Protein 4G2K (pdb70)

Foldseek 3Di:
DVVVVVVVVVVVVVVVVVVVVVVVVVVVVVVVVVVVLVVLVVVLVVLVVVLVVVVVVQVVVVVVLVVVQVVCVVVPGPCVVPPPCNPDHDDDCSVVSVVVSCVSVVVVVD/DVVVVVVVVVVVVVVVVVVVVVVVVVVVVVVVLVVLLVVLVVVLVVLVVVLVVVVVVQVVVVVVVVVVQVVCVVVPGDCVVPPPVSPDHDDDCSVVSVVVSVVSNVSD/DVPVVVVVVVVVVVVVVVVVVVVVVVVVVVVVVVLLVVLVVVLVVLVVVLVVVVVVQVVVVVVVVVVQVVCVVVPGDCVVPNPCNPDGDDDCSVVSVVVSVVSNDDD

InterPro domains:
  IPR002561 Filoviruses glycoprotein, extracellular domain [PF01611] (1-375)
  IPR014625 Filoviruses glycoprotein [PIRSF036874] (1-677)
  IPR018154 TLV/ENV coat polyprotein [PTHR10424] (537-677)
  IPR054584 Envelope glycoprotein GP2-like, HR1-HR2 [PF22307] (516-596)

Solvent-accessible surface area: 17575 Å² total; per-residue (Å²): 140,181,128,6,99,86,67,2,97,101,2,34,57,94,2,125,106,9,60,68,45,8,62,110,1,76,156,56,6,39,74,4,25,47,48,10,111,108,7,6,70,18,0,4,95,0,0,58,22,1,28,108,8,3,58,52,2,59,49,6,2,48,7,1,18,101,0,0,57,83,2,0,96,108,123,55,21,15,79,158,38,37,19,123,68,18,97,68,37,8,95,77,8,33,160,47,1,40,84,32,4,67,71,2,87,124,23,74,147,169,90,159,118,13,85,106,54,1,90,72,0,65,76,72,4,144,100,1,56,68,27,9,42,107,1,82,135,58,9,38,82,5,27,53,50,8,119,115,10,4,48,6,1,1,96,0,0,58,23,0,23,112,8,2,60,52,2,58,50,6,2,53,9,1,19,113,0,0,59,88,8,0,98,157,94,50,22,14,78,163,32,23,22,121,61,21,96,71,37,9,97,76,10,35,192,66,1,44,97,24,5,89,65,4,84,157,66,121,196,139,25,85,87,71,8,114,119,1,57,57,84,5,130,113,8,56,66,50,13,44,96,0,83,154,65,6,39,69,2,51,43,57,8,50,111,8,6,69,35,0,0,112,0,0,59,22,0,27,120,8,2,57,68,2,59,50,6,2,67,14,1,19,112,0,0,57,80,11,0,97,142,98,35,19,14,78,163,40,37,19,121,61,22,96,72,40,10,86,79,10,35,183,66,1,49,97,29,8,78,74,5,96,121,88,206

CATH classification: 1.10.287.210

Secondary structure (DSSP, 8-state):
-HHHHHHHHHHHHHHHHHHHHHHHHHHHHHHHHHHHHHHHHHHHHHHHHHHHHHHHHHHHHHHHHHHHHHHHGGGT-HHHHH-GGGG------HHHHHHHHHHHHHHTT-/-HHHHHHHHHHHHHHHHHHHHHHHHHHHHHHHHHHHHHHHHHHHHHHHHHHHHHHHHHHHHHHHHHHHHHHTGGGT-HHHHHGGGGG------HHHHHHHHHHHHT--/-HHHHHHHHHHHHHHHHHHHHHHHHHHHHHHHHHHHHHHHHHHHHHHHHHHHHHHHHHHHHHHHHHHHHHHGGGT-HHHHH-GGGG------HHHHHHHHHHHH---

Nearest PDB structures (foldseek):
  4g2k-assembly1_C  TM=9.950E-01  e=3.325E-14  Saccharomyces cerevisiae
  1ebo-assembly2_F  TM=7.843E-01  e=2.734E-10  Ebola virus sp.
  2ebo-assembly1_A  TM=9.404E-01  e=3.557E-07  Ebola virus - Mayinga, Zaire, 1976
  4g2k-assembly1_C  TM=1.005E+00  e=1.134E-13  Saccharomyces cerevisiae
  1ebo-assembly2_F  TM=7.910E-01  e=2.371E-10  Ebola virus sp.

Organism: Lake Victoria marburgvirus (strain Popp-67) (NCBI:txid33728)

Sequence (325 aa):
MKQIEDKIEEILSKIYHIENEIARIKKLIGNNLVSSRLRRLANQTAKSLELLLRVTTEERTFSLINRHHAIDFLLTRWGGTCKVLGPDCSIGIEDLSRNISEQIDQQIKKDEQKMKQIEDKIEEILSKIYHIENEIARIKKLIGNLVSRLRRLANNQTAKSLELLLRVTTEERTFSLINRHHAIDFLLTRWGGTCKVLGPDCSIGIEDLSRNISEQIDQIKKDEKQIEDKIEEILSKIYHIENEIARIKKLIGNNLVSRLRRLANQTAKSLELLLRVTTEERTFSLINRHHAIDFLLTRWGGTCKVLGPDCSIGIEDLSRNISEQIDQIKKDE

B-factor: mean 35.26, std 13.79, range [18.01, 121.37]

Radius of gyration: 31.55 Å; Cα contacts (8 Å, |Δi|>4): 291; chains: 3; bounding box: 30×83×91 Å

Structure (mmCIF, N/CA/C/O backbone):
data_4G2K
#
_entry.id   4G2K
#
_cell.length_a   52.574
_cell.length_b   147.529
_cell.length_c   42.198
_cell.angle_alpha   90.000
_cell.angle_beta   90.000
_cell.angle_gamma   90.000
#
_symmetry.space_group_name_H-M   'P 21 21 2'
#
loop_
_entity.id
_entity.type
_entity.pdbx_description
1 polymer 'General control protein GCN4, Envelope glycoprotein GP2 chimera'
2 non-polymer GLYCEROL
3 non-polymer 'CHLORIDE ION'
4 water 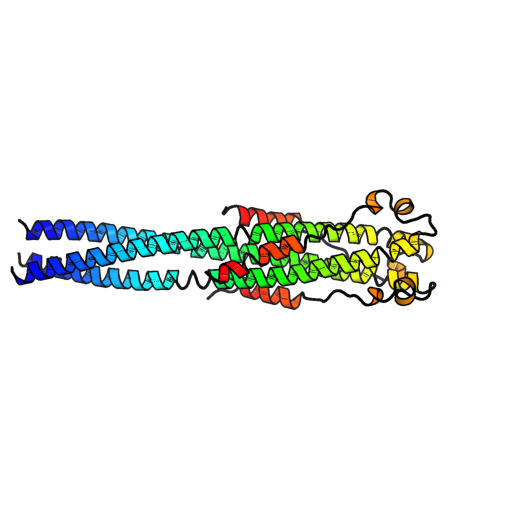water
#
loop_
_atom_site.group_PDB
_atom_site.id
_atom_site.type_symbol
_atom_site.label_atom_id
_atom_site.label_alt_id
_atom_site.label_comp_id
_atom_site.label_asym_id
_atom_site.label_entity_id
_atom_site.label_seq_id
_atom_site.pdbx_PDB_ins_code
_atom_site.Cartn_x
_atom_site.Cartn_y
_atom_site.Cartn_z
_atom_site.occupancy
_atom_site.B_iso_or_equiv
_atom_site.auth_seq_id
_atom_site.auth_comp_id
_atom_site.auth_asym_id
_atom_site.auth_atom_id
_atom_site.pdbx_PDB_model_num
ATOM 1 N N . MET A 1 16 ? 19.781 -75.672 46.758 1.00 96.79 524 MET A N 1
ATOM 2 C CA . MET A 1 16 ? 19.352 -74.278 46.424 1.00 95.82 524 MET A CA 1
ATOM 3 C C . MET A 1 16 ? 20.487 -73.251 46.564 1.00 93.83 524 MET A C 1
ATOM 4 O O . MET A 1 16 ? 20.240 -72.048 46.674 1.00 90.47 524 MET A O 1
ATOM 9 N N . LYS A 1 17 ? 21.732 -73.731 46.548 1.00 96.19 525 LYS A N 1
ATOM 10 C CA . LYS A 1 17 ? 22.912 -72.862 46.423 1.00 92.99 525 LYS A CA 1
ATOM 11 C C . LYS A 1 17 ? 22.951 -72.296 45.003 1.00 86.74 525 LYS A C 1
ATOM 12 O O . LYS A 1 17 ? 23.530 -71.234 44.756 1.00 88.40 525 LYS A O 1
ATOM 18 N N . GLN A 1 18 ? 22.317 -73.027 44.086 1.00 80.56 526 GLN A N 1
ATOM 19 C CA . GLN A 1 18 ? 22.072 -72.596 42.716 1.00 75.00 526 GLN A CA 1
ATOM 20 C C . GLN A 1 18 ? 21.249 -71.296 42.669 1.00 70.49 526 GLN A C 1
ATOM 21 O O . GLN A 1 18 ? 21.450 -70.470 41.782 1.00 63.94 526 GLN A O 1
ATOM 27 N N . ILE A 1 19 ? 20.329 -71.130 43.625 1.00 70.85 527 ILE A N 1
ATOM 28 C CA . ILE A 1 19 ? 19.482 -69.925 43.723 1.00 65.46 527 ILE A CA 1
ATOM 29 C C . ILE A 1 19 ? 20.308 -68.652 43.918 1.00 62.44 527 ILE A C 1
ATOM 30 O O . ILE A 1 19 ? 20.107 -67.673 43.198 1.00 59.57 527 ILE A O 1
ATOM 35 N N . GLU A 1 20 ? 21.227 -68.666 44.885 1.00 60.68 528 GLU A N 1
ATOM 36 C CA . GLU A 1 20 ? 22.149 -67.548 45.101 1.00 60.22 528 GLU A CA 1
ATOM 37 C C . GLU A 1 20 ? 22.780 -67.141 43.775 1.00 58.30 528 GLU A C 1
ATOM 38 O O . GLU A 1 20 ? 22.898 -65.952 43.469 1.00 54.35 528 GLU A O 1
ATOM 44 N N . ASP A 1 21 ? 23.130 -68.149 42.976 1.00 58.47 529 ASP A N 1
ATOM 45 C CA . ASP A 1 21 ? 23.810 -67.954 41.702 1.00 58.60 529 ASP A CA 1
ATOM 46 C C . ASP A 1 21 ? 22.911 -67.520 40.542 1.00 51.66 529 ASP A C 1
ATOM 47 O O . ASP A 1 21 ? 23.344 -66.727 39.716 1.00 48.30 529 ASP A O 1
ATOM 52 N N . LYS A 1 22 ? 21.677 -68.029 40.471 1.00 49.04 530 LYS A N 1
ATOM 53 C CA . LYS A 1 22 ? 20.712 -67.504 39.482 1.00 46.85 530 LYS A CA 1
ATOM 54 C C . LYS A 1 22 ? 20.513 -66.022 39.775 1.00 42.34 530 LYS A C 1
ATOM 55 O O . LYS A 1 22 ? 20.506 -65.205 38.860 1.00 39.14 530 LYS A O 1
ATOM 61 N N . ILE A 1 23 ? 20.444 -65.667 41.039 1.00 41.78 531 ILE A N 1
ATOM 62 C CA . ILE A 1 23 ? 20.310 -64.293 41.447 1.00 41.47 531 ILE A CA 1
ATOM 63 C C . ILE A 1 23 ? 21.498 -63.504 41.014 1.00 41.40 531 ILE A C 1
ATOM 64 O O . ILE A 1 23 ? 21.346 -62.429 40.525 1.00 38.49 531 ILE A O 1
ATOM 69 N N . GLU A 1 24 ? 22.685 -64.028 41.258 1.00 42.55 532 GLU A N 1
ATOM 70 C CA . GLU A 1 24 ? 23.889 -63.322 40.822 1.00 46.05 532 GLU A CA 1
ATOM 71 C C . GLU A 1 24 ? 23.868 -63.006 39.329 1.00 42.87 532 GLU A C 1
ATOM 72 O O . GLU A 1 24 ? 24.191 -61.884 38.923 1.00 41.69 532 GLU A O 1
ATOM 78 N N . GLU A 1 25 ? 23.463 -63.976 38.514 1.00 41.04 533 GLU A N 1
ATOM 79 C CA . GLU A 1 25 ? 23.377 -63.759 37.066 1.00 41.52 533 GLU A CA 1
ATOM 80 C C . GLU A 1 25 ? 22.285 -62.746 36.683 1.00 37.02 533 GLU A C 1
ATOM 81 O O . GLU A 1 25 ? 22.452 -61.937 35.759 1.00 35.18 533 GLU A O 1
ATOM 87 N N . ILE A 1 26 ? 21.150 -62.806 37.373 1.00 34.10 534 ILE A N 1
ATOM 88 C CA . ILE A 1 26 ? 20.090 -61.796 37.134 1.00 33.09 534 ILE A CA 1
ATOM 89 C C . ILE A 1 26 ? 20.616 -60.374 37.436 1.00 31.42 534 ILE A C 1
ATOM 90 O O . ILE A 1 26 ? 20.407 -59.444 36.646 1.00 30.82 534 ILE A O 1
ATOM 95 N N . LEU A 1 27 ? 21.343 -60.225 38.542 1.00 30.91 535 LEU A N 1
ATOM 96 C CA . LEU A 1 27 ? 21.889 -58.911 38.933 1.00 30.87 535 LEU A CA 1
ATOM 97 C C . LEU A 1 27 ? 22.942 -58.384 37.946 1.00 31.50 535 LEU A C 1
ATOM 98 O O . LEU A 1 27 ? 22.962 -57.182 37.598 1.00 31.16 535 LEU A O 1
ATOM 103 N N . SER A 1 28 ? 23.780 -59.283 37.457 1.00 32.44 536 SER A N 1
ATOM 104 C CA . SER A 1 28 ? 24.626 -58.945 36.325 1.00 34.07 536 SER A CA 1
ATOM 105 C C . SER A 1 28 ? 23.825 -58.478 35.101 1.00 33.68 536 SER A C 1
ATOM 106 O O . SER A 1 28 ? 24.150 -57.439 34.500 1.00 34.26 536 SER A O 1
ATOM 109 N N . LYS A 1 29 ? 22.811 -59.252 34.704 1.00 31.45 537 LYS A N 1
ATOM 110 C CA . LYS A 1 29 ? 22.065 -58.945 33.474 1.00 31.75 537 LYS A CA 1
ATOM 111 C C . LYS A 1 29 ? 21.422 -57.562 33.584 1.00 30.47 537 LYS A C 1
ATOM 112 O O . LYS A 1 29 ? 21.460 -56.768 32.644 1.00 28.72 537 LYS A O 1
ATOM 118 N N . ILE A 1 30 ? 20.840 -57.290 34.752 1.00 29.76 538 ILE A N 1
ATOM 119 C CA . ILE A 1 30 ? 20.194 -55.997 35.025 1.00 30.83 538 ILE A CA 1
ATOM 120 C C . ILE A 1 30 ? 21.175 -54.836 34.900 1.00 30.64 538 ILE A C 1
ATOM 121 O O . ILE A 1 30 ? 20.834 -53.806 34.360 1.00 30.16 538 ILE A O 1
ATOM 126 N N . TYR A 1 31 ? 22.379 -55.014 35.434 1.00 31.40 539 TYR A N 1
ATOM 127 C CA . TYR A 1 31 ? 23.428 -54.013 35.353 1.00 33.63 539 TYR A CA 1
ATOM 128 C C . TYR A 1 31 ? 23.737 -53.698 33.881 1.00 32.75 539 TYR A C 1
ATOM 129 O O . TYR A 1 31 ? 23.778 -52.523 33.468 1.00 32.09 539 TYR A O 1
ATOM 138 N N . HIS A 1 32 ? 23.860 -54.733 33.083 1.00 32.18 540 HIS A N 1
ATOM 139 C CA . HIS A 1 32 ? 24.134 -54.570 31.676 1.00 33.00 540 HIS A CA 1
ATOM 140 C C . HIS A 1 32 ? 22.965 -53.923 30.918 1.00 30.44 540 HIS A C 1
ATOM 141 O O . HIS A 1 32 ? 23.150 -53.039 30.133 1.00 31.02 540 HIS A O 1
ATOM 148 N N . ILE A 1 33 ? 21.767 -54.363 31.195 1.00 29.92 541 ILE A N 1
ATOM 149 C CA . ILE A 1 33 ? 20.559 -53.724 30.620 1.00 28.36 541 ILE A CA 1
ATOM 150 C C . ILE A 1 33 ? 20.484 -52.227 30.950 1.00 27.55 541 ILE A C 1
ATOM 151 O O . ILE A 1 33 ? 20.161 -51.421 30.087 1.00 26.42 541 ILE A O 1
ATOM 156 N N . GLU A 1 34 ? 20.756 -51.866 32.201 1.00 28.21 542 GLU A N 1
ATOM 157 C CA . GLU A 1 34 ? 20.828 -50.446 32.600 1.00 29.69 542 GLU A CA 1
ATOM 158 C C . GLU A 1 34 ? 21.838 -49.648 31.768 1.00 29.92 542 GLU A C 1
ATOM 159 O O . GLU A 1 34 ? 21.539 -48.513 31.323 1.00 29.98 542 GLU A O 1
ATOM 165 N N . ASN A 1 35 ? 23.043 -50.203 31.586 1.00 29.49 543 ASN A N 1
ATOM 166 C CA . ASN A 1 35 ? 24.040 -49.555 30.727 1.00 30.63 543 ASN A CA 1
ATOM 167 C C . ASN A 1 35 ? 23.580 -49.395 29.274 1.00 29.15 543 ASN A C 1
ATOM 168 O O . ASN A 1 35 ? 23.811 -48.362 28.661 1.00 28.44 543 ASN A O 1
ATOM 173 N N . GLU A 1 36 ? 22.948 -50.427 28.722 1.00 30.52 544 GLU A N 1
ATOM 174 C CA . GLU A 1 36 ? 22.369 -50.345 27.373 1.00 31.27 544 GLU A CA 1
ATOM 175 C C . GLU A 1 36 ? 21.322 -49.254 27.249 1.00 28.82 544 GLU A C 1
ATOM 176 O O . GLU A 1 36 ? 21.320 -48.505 26.285 1.00 28.26 544 GLU A O 1
ATOM 182 N N . ILE A 1 37 ? 20.447 -49.154 28.237 1.00 29.05 545 ILE A N 1
ATOM 183 C CA . ILE A 1 37 ? 19.467 -48.078 28.304 1.00 28.04 545 ILE A CA 1
ATOM 184 C C . ILE A 1 37 ? 20.101 -46.682 28.360 1.00 28.88 545 ILE A C 1
ATOM 185 O O . ILE A 1 37 ? 19.666 -45.774 27.618 1.00 28.60 545 ILE A O 1
ATOM 190 N N . ALA A 1 38 ? 21.108 -46.497 29.209 1.00 30.08 546 ALA A N 1
ATOM 191 C CA . ALA A 1 38 ? 21.832 -45.202 29.246 1.00 31.99 546 ALA A CA 1
ATOM 192 C C . ALA A 1 38 ? 22.402 -44.841 27.872 1.00 32.86 546 ALA A C 1
ATOM 193 O O . ALA A 1 38 ? 22.259 -43.699 27.378 1.00 30.62 546 ALA A O 1
ATOM 195 N N . ARG A 1 39 ? 23.105 -45.807 27.283 1.00 32.57 547 ARG A N 1
ATOM 196 C CA . ARG A 1 39 ? 23.648 -45.647 25.955 1.00 33.46 547 ARG A CA 1
ATOM 197 C C . ARG A 1 39 ? 22.567 -45.282 24.899 1.00 33.10 547 ARG A C 1
ATOM 198 O O . ARG A 1 39 ? 22.755 -44.389 24.077 1.00 33.76 547 ARG A O 1
ATOM 206 N N . ILE A 1 40 ? 21.430 -45.964 24.943 1.00 31.42 548 ILE A N 1
ATOM 207 C CA . ILE A 1 40 ? 20.341 -45.714 24.005 1.00 28.31 548 ILE A CA 1
ATOM 208 C C . ILE A 1 40 ? 19.795 -44.284 24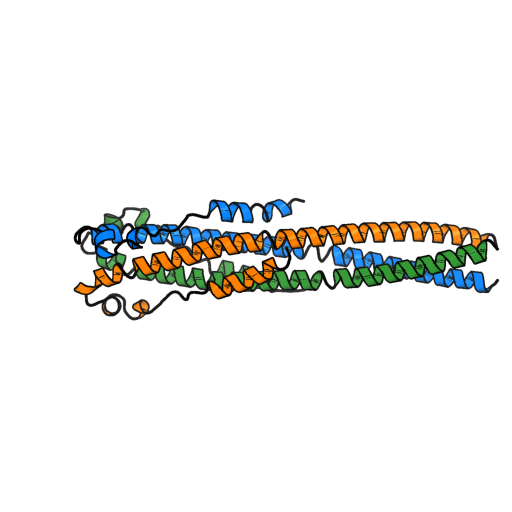.145 1.00 28.38 548 ILE A C 1
ATOM 209 O O . ILE A 1 40 ? 19.604 -43.611 23.133 1.00 26.52 548 ILE A O 1
ATOM 214 N N . LYS A 1 41 ? 19.607 -43.809 25.384 1.00 29.38 549 LYS A N 1
ATOM 215 C CA . LYS A 1 41 ? 19.077 -42.446 25.633 1.00 30.97 549 LYS A CA 1
ATOM 216 C C . LYS A 1 41 ? 20.011 -41.404 25.049 1.00 30.98 549 LYS A C 1
ATOM 217 O O . LYS A 1 41 ? 19.556 -40.391 24.500 1.00 30.15 549 LYS A O 1
ATOM 223 N N . LYS A 1 42 ? 21.307 -41.704 25.117 1.00 31.01 550 LYS A N 1
ATOM 224 C CA . LYS A 1 42 ? 22.329 -40.882 24.508 1.00 34.31 550 LYS A CA 1
ATOM 225 C C . LYS A 1 42 ? 22.218 -40.859 22.981 1.00 33.62 550 LYS A C 1
ATOM 226 O O . LYS A 1 42 ? 22.326 -39.781 22.371 1.00 34.46 550 LYS A O 1
ATOM 232 N N . LEU A 1 43 ? 22.041 -42.035 22.367 1.00 31.82 551 LEU A N 1
ATOM 233 C CA . LEU A 1 43 ? 21.914 -42.144 20.910 1.00 31.24 551 LEU A CA 1
ATOM 234 C C . LEU A 1 43 ? 20.726 -41.344 20.397 1.00 30.18 551 LEU A C 1
ATOM 235 O O . LEU A 1 43 ? 20.821 -40.665 19.358 1.00 31.03 551 LEU A O 1
ATOM 240 N N . ILE A 1 44 ? 19.610 -41.427 21.121 1.00 27.55 552 ILE A N 1
ATOM 241 C CA . ILE A 1 44 ? 18.403 -40.695 20.745 1.00 28.41 552 ILE A CA 1
ATOM 242 C C . ILE A 1 44 ? 18.641 -39.190 20.871 1.00 30.58 552 ILE A C 1
ATOM 243 O O . ILE A 1 44 ? 18.230 -38.428 20.019 1.00 29.53 552 ILE A O 1
ATOM 248 N N . GLY A 1 45 ? 19.313 -38.780 21.942 1.00 32.85 553 GLY A N 1
ATOM 249 C CA . GLY A 1 45 ? 19.671 -37.387 22.125 1.00 34.59 553 GLY A CA 1
ATOM 250 C C . GLY A 1 45 ? 20.536 -36.900 20.965 1.00 35.28 553 GLY A C 1
ATOM 251 O O . GLY A 1 45 ? 20.331 -35.777 20.482 1.00 32.60 553 GLY A O 1
ATOM 252 N N . ASN A 1 46 ? 21.487 -37.736 20.515 1.00 33.38 554 ASN A N 1
ATOM 253 C CA A ASN A 1 46 ? 22.336 -37.396 19.373 0.30 33.16 554 ASN A CA 1
ATOM 254 C CA B ASN A 1 46 ? 22.334 -37.375 19.381 0.70 34.53 554 ASN A CA 1
ATOM 255 C C . ASN A 1 46 ? 21.522 -37.247 18.090 1.00 32.21 554 ASN A C 1
ATOM 256 O O . ASN A 1 46 ? 21.768 -36.346 17.298 1.00 33.08 554 ASN A O 1
ATOM 265 N N . LEU A 1 47 ? 20.556 -38.145 17.900 1.00 29.08 555 LEU A N 1
ATOM 266 C CA . LEU A 1 47 ? 19.665 -38.101 16.752 1.00 27.36 555 LEU A CA 1
ATOM 267 C C . LEU A 1 47 ? 18.814 -36.847 16.746 1.00 25.35 555 LEU A C 1
ATOM 268 O O . LEU A 1 47 ? 18.637 -36.214 15.702 1.00 24.05 555 LEU A O 1
ATOM 273 N N . VAL A 1 48 ? 18.315 -36.461 17.915 1.00 25.63 556 VAL A N 1
ATOM 274 C CA . VAL A 1 48 ? 17.487 -35.251 17.984 1.00 27.47 556 VAL A CA 1
ATOM 275 C C . VAL A 1 48 ? 18.308 -34.027 17.579 1.00 27.27 556 VAL A C 1
ATOM 276 O O . VAL A 1 48 ? 17.850 -33.207 16.760 1.00 25.51 556 VAL A O 1
ATOM 280 N N . SER A 1 49 ? 19.514 -33.909 18.143 1.00 28.73 557 SER A N 1
ATOM 281 C CA A SER A 1 49 ? 20.403 -32.793 17.819 0.50 30.43 557 SER A CA 1
ATOM 282 C CA B SER A 1 49 ? 20.378 -32.783 17.816 0.50 29.52 557 SER A CA 1
ATOM 283 C C . SER A 1 49 ? 20.763 -32.785 16.339 1.00 29.48 557 SER A C 1
ATOM 284 O O . SER A 1 49 ? 20.885 -31.716 15.729 1.00 30.61 557 SER A O 1
ATOM 289 N N . ARG A 1 50 ? 20.929 -33.941 15.760 1.00 27.90 558 ARG A N 1
ATOM 290 C CA . ARG A 1 50 ? 21.250 -34.058 14.361 1.00 30.35 558 ARG A CA 1
ATOM 291 C C . ARG A 1 50 ? 20.086 -33.599 13.482 1.00 27.70 558 ARG A C 1
ATOM 292 O O . ARG A 1 50 ? 20.254 -32.956 12.495 1.00 24.62 558 ARG A O 1
ATOM 300 N N . LEU A 1 51 ? 18.903 -33.949 13.902 1.00 26.49 559 LEU A N 1
ATOM 301 C CA . LEU A 1 51 ? 17.666 -33.529 13.223 1.00 26.37 559 LEU A CA 1
ATOM 302 C C . LEU A 1 51 ? 17.496 -32.009 13.289 1.00 25.79 559 LEU A C 1
ATOM 303 O O . LEU A 1 51 ? 17.247 -31.373 12.274 1.00 24.91 559 LEU A O 1
ATOM 308 N N . ARG A 1 52 ? 17.640 -31.432 14.480 1.00 26.14 560 ARG A N 1
ATOM 309 C CA . ARG A 1 52 ? 17.680 -29.954 14.610 1.00 26.59 560 ARG A CA 1
ATOM 310 C C . ARG A 1 52 ? 18.725 -29.256 13.722 1.00 25.17 560 ARG A C 1
ATOM 311 O O . ARG A 1 52 ? 18.426 -28.237 13.085 1.00 24.03 560 ARG A O 1
ATOM 319 N N . ARG A 1 53 ? 19.935 -29.799 13.683 1.00 24.70 561 ARG A N 1
ATOM 320 C CA . ARG A 1 53 ? 21.006 -29.270 12.833 1.00 26.51 561 ARG A CA 1
ATOM 321 C C . ARG A 1 53 ? 20.551 -29.253 11.375 1.00 25.56 561 ARG A C 1
ATOM 322 O O . ARG A 1 53 ? 20.730 -28.247 10.701 1.00 24.70 561 ARG A O 1
ATOM 330 N N . LEU A 1 54 ? 19.944 -30.348 10.902 1.00 23.33 562 LEU A N 1
ATOM 331 C CA . LEU A 1 54 ? 19.517 -30.408 9.499 1.00 22.69 562 LEU A CA 1
ATOM 332 C C . LEU A 1 54 ? 18.385 -29.406 9.232 1.00 22.97 562 LEU A C 1
ATOM 333 O O . LEU A 1 54 ? 18.389 -28.706 8.210 1.00 22.06 562 LEU A O 1
ATOM 338 N N . ALA A 1 55 ? 17.430 -29.325 10.160 1.00 21.02 563 ALA A N 1
ATOM 339 C CA . ALA A 1 55 ? 16.348 -28.346 10.029 1.00 21.69 563 ALA A CA 1
ATOM 340 C C . ALA A 1 55 ? 16.907 -26.944 9.902 1.00 23.48 563 ALA A C 1
ATOM 341 O O . ALA A 1 55 ? 16.460 -26.166 9.033 1.00 24.08 563 ALA A O 1
ATOM 343 N N . ASN A 1 56 ? 17.889 -26.621 10.751 1.00 23.79 564 ASN A N 1
ATOM 344 C CA . ASN A 1 56 ? 18.497 -25.300 10.748 1.00 25.74 564 ASN A CA 1
ATOM 345 C C . ASN A 1 56 ? 19.187 -25.023 9.421 1.00 25.86 564 ASN A C 1
ATOM 346 O O . ASN A 1 56 ? 19.003 -23.947 8.817 1.00 24.81 564 ASN A O 1
ATOM 351 N N . GLN A 1 57 ? 19.977 -26.001 8.959 1.00 24.71 565 GLN A N 1
ATOM 352 C CA . GLN A 1 57 ? 20.674 -25.864 7.678 1.00 24.67 565 GLN A CA 1
ATOM 353 C C . GLN A 1 57 ? 19.690 -25.774 6.505 1.00 23.78 565 GLN A C 1
ATOM 354 O O . GLN A 1 57 ? 19.899 -24.993 5.571 1.00 24.10 565 GLN A O 1
ATOM 360 N N . THR A 1 58 ? 18.621 -26.556 6.545 1.00 22.73 566 THR A N 1
ATOM 361 C CA . THR A 1 58 ? 17.640 -26.520 5.469 1.00 21.99 566 THR A CA 1
ATOM 362 C C . THR A 1 58 ? 17.014 -25.136 5.425 1.00 22.98 566 THR A C 1
ATOM 363 O O . THR A 1 58 ? 16.968 -24.521 4.353 1.00 21.08 566 THR A O 1
ATOM 367 N N . ALA A 1 59 ? 16.551 -24.644 6.574 1.00 22.30 567 ALA A N 1
ATOM 368 C CA . ALA A 1 59 ? 15.883 -23.322 6.631 1.00 23.46 567 ALA A CA 1
ATOM 369 C C . ALA A 1 59 ? 16.820 -22.209 6.101 1.00 24.32 567 ALA A C 1
ATOM 370 O O . ALA A 1 59 ? 16.386 -21.361 5.300 1.00 23.07 567 ALA A O 1
ATOM 372 N N . LYS A 1 60 ? 18.086 -22.215 6.525 1.00 25.35 568 LYS A N 1
ATOM 373 C CA . LYS A 1 60 ? 19.054 -21.231 6.044 1.00 26.19 568 LYS A CA 1
ATOM 374 C C . LYS A 1 60 ? 19.302 -21.307 4.528 1.00 26.01 568 LYS A C 1
ATOM 375 O O . LYS A 1 60 ? 19.468 -20.279 3.867 1.00 27.38 568 LYS A O 1
ATOM 381 N N . SER A 1 61 ? 19.327 -22.512 3.979 1.00 23.40 569 SER A N 1
ATOM 382 C CA . SER A 1 61 ? 19.528 -22.660 2.531 1.00 22.53 569 SER A CA 1
ATOM 383 C C . SER A 1 61 ? 18.308 -22.179 1.774 1.00 22.31 569 SER A C 1
ATOM 384 O O . SER A 1 61 ? 18.417 -21.553 0.721 1.00 22.46 569 SER A O 1
ATOM 387 N N . LEU A 1 62 ? 17.135 -22.519 2.289 1.00 20.74 570 LEU A N 1
ATOM 388 C CA . LEU A 1 62 ? 15.882 -22.082 1.674 1.00 20.12 570 LEU A CA 1
ATOM 389 C C . LEU A 1 62 ? 15.717 -20.564 1.721 1.00 21.31 570 LEU A C 1
ATOM 390 O O . LEU A 1 62 ? 15.230 -19.970 0.756 1.00 22.29 570 LEU A O 1
ATOM 395 N N . GLU A 1 63 ? 16.105 -19.946 2.836 1.00 21.91 571 GLU A N 1
ATOM 396 C CA . GLU A 1 63 ? 16.083 -18.481 2.949 1.00 24.09 571 GLU A CA 1
ATOM 397 C C . GLU A 1 63 ? 16.957 -17.835 1.888 1.00 23.20 571 GLU A C 1
ATOM 398 O O . GLU A 1 63 ? 16.564 -16.839 1.272 1.00 22.78 571 GLU A O 1
ATOM 404 N N . LEU A 1 64 ? 18.146 -18.397 1.673 1.00 21.74 572 LEU A N 1
ATOM 405 C CA . LEU A 1 64 ? 19.082 -17.845 0.666 1.00 21.77 572 LEU A CA 1
ATOM 406 C C . LEU A 1 64 ? 18.551 -17.993 -0.758 1.00 22.18 572 LEU A C 1
ATOM 407 O O . LEU A 1 64 ? 18.598 -17.035 -1.532 1.00 22.78 572 LEU A O 1
ATOM 412 N N . LEU A 1 65 ? 18.008 -19.165 -1.094 1.00 21.86 573 LEU A N 1
ATOM 413 C CA . LEU A 1 65 ? 17.330 -19.344 -2.370 1.00 21.20 573 LEU A CA 1
ATOM 414 C C . LEU A 1 65 ? 16.059 -18.470 -2.517 1.00 22.21 573 LEU A C 1
ATOM 415 O O . LEU A 1 65 ? 15.767 -17.982 -3.617 1.00 22.65 573 LEU A O 1
ATOM 420 N N . LEU A 1 66 ? 15.317 -18.275 -1.429 1.00 20.71 574 LEU A N 1
ATOM 421 C CA . LEU A 1 66 ? 14.225 -17.281 -1.436 1.00 19.94 574 LEU A CA 1
ATOM 422 C C . LEU A 1 66 ? 14.722 -15.868 -1.900 1.00 21.69 574 LEU A C 1
ATOM 423 O O . LEU A 1 66 ? 14.157 -15.226 -2.795 1.00 21.41 574 LEU A O 1
ATOM 428 N N . ARG A 1 67 ? 15.785 -15.398 -1.276 1.00 24.38 575 ARG A N 1
ATOM 429 C CA . ARG A 1 67 ? 16.377 -14.120 -1.615 1.00 24.99 575 ARG A CA 1
ATOM 430 C C . ARG A 1 67 ? 16.798 -14.074 -3.061 1.00 24.67 575 ARG A C 1
ATOM 431 O O . ARG A 1 67 ? 16.518 -13.088 -3.730 1.00 26.82 575 ARG A O 1
ATOM 439 N N . VAL A 1 68 ? 17.481 -15.117 -3.540 1.00 23.19 576 VAL A N 1
ATOM 440 C CA . VAL A 1 68 ? 18.038 -15.081 -4.917 1.00 24.42 576 VAL A CA 1
ATOM 441 C C . VAL A 1 68 ? 16.889 -15.093 -5.921 1.00 24.00 576 VAL A C 1
ATOM 442 O O . VAL A 1 68 ? 16.872 -14.287 -6.887 1.00 24.56 576 VAL A O 1
ATOM 446 N N . THR A 1 69 ? 15.892 -15.940 -5.665 1.00 22.33 577 THR A N 1
ATOM 447 C CA . THR A 1 69 ? 14.778 -16.065 -6.608 1.00 22.62 577 THR A CA 1
ATOM 448 C C . THR A 1 69 ? 13.942 -14.795 -6.622 1.00 22.67 577 THR A C 1
ATOM 449 O O . THR A 1 69 ? 13.496 -14.396 -7.691 1.00 23.03 577 THR A O 1
ATOM 453 N N . THR A 1 70 ? 13.735 -14.174 -5.465 1.00 21.41 578 THR A N 1
ATOM 454 C CA . THR A 1 70 ? 12.998 -12.893 -5.393 1.00 22.40 578 THR A CA 1
ATOM 455 C C . THR A 1 70 ? 13.709 -11.790 -6.178 1.00 23.08 578 THR A C 1
ATOM 456 O O . THR A 1 70 ? 13.086 -11.086 -6.977 1.00 22.00 578 THR A O 1
ATOM 460 N N . GLU A 1 71 ? 15.019 -11.693 -6.010 1.00 23.52 579 GLU A N 1
ATOM 461 C CA . GLU A 1 71 ? 15.759 -10.647 -6.712 1.00 25.94 579 GLU A CA 1
ATOM 462 C C . GLU A 1 71 ? 15.789 -10.904 -8.200 1.00 23.23 579 GLU A C 1
ATOM 463 O O . GLU A 1 71 ? 15.808 -9.976 -8.953 1.00 22.65 579 GLU A O 1
ATOM 469 N N . GLU A 1 72 ? 15.862 -12.164 -8.604 1.00 22.77 580 GLU A N 1
ATOM 470 C CA . GLU A 1 72 ? 15.901 -12.496 -10.035 1.00 23.60 580 GLU A CA 1
ATOM 471 C C . GLU A 1 72 ? 14.582 -12.156 -10.698 1.00 23.18 580 GLU A C 1
ATOM 472 O O . GLU A 1 72 ? 14.564 -11.670 -11.845 1.00 21.92 580 GLU A O 1
ATOM 478 N N . ARG A 1 73 ? 13.486 -12.424 -9.989 1.00 21.71 581 ARG A N 1
ATOM 479 C CA . ARG A 1 73 ? 12.172 -12.059 -10.513 1.00 21.58 581 ARG A CA 1
ATOM 480 C C . ARG A 1 73 ? 12.107 -10.538 -10.695 1.00 21.65 581 ARG A C 1
ATOM 481 O O . ARG A 1 73 ? 11.794 -10.065 -11.786 1.00 21.76 581 ARG A O 1
ATOM 489 N N . THR A 1 74 ? 12.413 -9.789 -9.638 1.00 21.42 582 THR A N 1
ATOM 490 C CA . THR A 1 74 ? 12.416 -8.321 -9.715 1.00 22.75 582 THR A CA 1
ATOM 491 C C . THR A 1 74 ? 13.296 -7.819 -10.871 1.00 22.62 582 THR A C 1
ATOM 492 O O . THR A 1 74 ? 12.871 -6.973 -11.651 1.00 23.21 582 THR A O 1
ATOM 496 N N . PHE A 1 75 ? 14.520 -8.340 -10.975 1.00 22.07 583 PHE A N 1
ATOM 497 C CA . PHE A 1 75 ? 15.448 -7.872 -12.019 1.00 21.55 583 PHE A CA 1
ATOM 498 C C . PHE A 1 75 ? 14.929 -8.199 -13.426 1.00 21.21 583 PHE A C 1
ATOM 499 O O . PHE A 1 75 ? 15.025 -7.389 -14.324 1.00 21.41 583 PHE A O 1
ATOM 507 N N . SER A 1 76 ? 14.354 -9.371 -13.610 1.00 22.78 584 SER A N 1
ATOM 508 C CA . SER A 1 76 ? 13.807 -9.756 -14.908 1.00 22.44 584 SER A CA 1
ATOM 509 C C . SER A 1 76 ? 12.618 -8.884 -15.335 1.00 22.44 584 SER A C 1
ATOM 510 O O . SER A 1 76 ? 12.453 -8.613 -16.524 1.00 21.98 584 SER A O 1
ATOM 513 N N . LEU A 1 77 ? 11.748 -8.560 -14.382 1.00 21.89 585 LEU A N 1
ATOM 514 C CA . LEU A 1 77 ? 10.605 -7.672 -14.645 1.00 23.56 585 LEU A CA 1
ATOM 515 C C . LEU A 1 77 ? 11.054 -6.276 -15.082 1.00 24.27 585 LEU A C 1
ATOM 516 O O . LEU A 1 77 ? 10.419 -5.635 -15.943 1.00 23.13 585 LEU A O 1
ATOM 521 N N . ILE A 1 78 ? 12.137 -5.803 -14.472 1.00 22.73 586 ILE A N 1
ATOM 522 C CA . ILE A 1 78 ? 12.729 -4.527 -14.856 1.00 22.98 586 ILE A CA 1
ATOM 523 C C . ILE A 1 78 ? 13.285 -4.626 -16.272 1.00 22.94 586 ILE A C 1
ATOM 524 O O . ILE A 1 78 ? 13.035 -3.745 -17.075 1.00 22.15 586 ILE A O 1
ATOM 529 N N . ASN A 1 79 ? 14.017 -5.715 -16.579 1.00 22.41 587 ASN A N 1
ATOM 530 C CA . ASN A 1 79 ? 14.451 -5.974 -17.952 1.00 22.39 587 ASN A CA 1
ATOM 531 C C . ASN A 1 79 ? 13.255 -5.952 -18.911 1.00 21.84 587 ASN A C 1
ATOM 532 O O . ASN A 1 79 ? 13.379 -5.393 -19.991 1.00 22.71 587 ASN A O 1
ATOM 537 N N . ARG A 1 80 ? 12.121 -6.533 -18.532 1.00 22.26 588 ARG A N 1
ATOM 538 C CA . ARG A 1 80 ? 10.894 -6.456 -19.383 1.00 22.35 588 ARG A CA 1
ATOM 539 C C . ARG A 1 80 ? 10.415 -5.014 -19.587 1.00 22.17 588 ARG A C 1
ATOM 540 O O . ARG A 1 80 ? 10.032 -4.682 -20.696 1.00 22.48 588 ARG A O 1
ATOM 548 N N . HIS A 1 81 ? 10.490 -4.168 -18.550 1.00 23.13 589 HIS A N 1
ATOM 549 C CA A HIS A 1 81 ? 10.113 -2.739 -18.691 0.70 24.53 589 HIS A CA 1
ATOM 550 C CA B HIS A 1 81 ? 10.126 -2.744 -18.666 0.30 24.34 589 HIS A CA 1
ATOM 551 C C . HIS A 1 81 ? 10.955 -2.065 -19.762 1.00 23.58 589 HIS A C 1
ATOM 552 O O . HIS A 1 81 ? 10.416 -1.342 -20.606 1.00 23.86 589 HIS A O 1
ATOM 565 N N . ALA A 1 82 ? 12.265 -2.316 -19.746 1.00 22.25 590 ALA A N 1
ATOM 566 C CA . ALA A 1 82 ? 13.177 -1.780 -20.762 1.00 21.66 590 ALA A CA 1
ATOM 567 C C . ALA A 1 82 ? 12.793 -2.281 -22.155 1.00 21.92 590 ALA A C 1
ATOM 568 O O . ALA A 1 82 ? 12.707 -1.499 -23.133 1.00 23.11 590 ALA A O 1
ATOM 570 N N . ILE A 1 83 ? 12.524 -3.584 -22.246 1.00 20.51 591 ILE A N 1
ATOM 571 C CA . ILE A 1 83 ? 12.146 -4.204 -23.492 1.00 21.36 591 ILE A CA 1
ATOM 572 C C . ILE A 1 83 ? 10.845 -3.607 -24.016 1.00 22.81 591 ILE A C 1
ATOM 573 O O . ILE A 1 83 ? 10.748 -3.313 -25.233 1.00 23.39 591 ILE A O 1
ATOM 578 N N . ASP A 1 84 ? 9.865 -3.427 -23.107 1.00 23.62 592 ASP A N 1
ATOM 579 C CA . ASP A 1 84 ? 8.546 -2.828 -23.454 1.00 25.92 592 ASP A CA 1
ATOM 580 C C . ASP A 1 84 ? 8.740 -1.431 -24.077 1.00 25.83 592 ASP A C 1
ATOM 581 O O . ASP A 1 84 ? 8.147 -1.105 -25.125 1.00 26.36 592 ASP A O 1
ATOM 586 N N . PHE A 1 85 ? 9.610 -0.635 -23.455 1.00 24.22 593 PHE A N 1
ATOM 587 C CA . PHE A 1 85 ? 9.956 0.682 -23.961 1.00 24.54 593 PHE A CA 1
ATOM 588 C C . PHE A 1 85 ? 10.500 0.553 -25.386 1.00 25.20 593 PHE A C 1
ATOM 589 O O . PHE A 1 85 ? 10.034 1.243 -26.305 1.00 24.55 593 PHE A O 1
ATOM 597 N N . LEU A 1 86 ? 11.471 -0.343 -25.564 1.00 25.97 594 LEU A N 1
ATOM 598 C CA . LEU A 1 86 ? 12.152 -0.510 -26.851 1.00 27.22 594 LEU A CA 1
ATOM 599 C C . LEU A 1 86 ? 11.250 -1.013 -27.987 1.00 27.79 594 LEU A C 1
ATOM 600 O O . LEU A 1 86 ? 11.444 -0.639 -29.160 1.00 29.68 594 LEU A O 1
ATOM 605 N N . LEU A 1 87 ? 10.254 -1.835 -27.647 1.00 26.54 595 LEU A N 1
ATOM 606 C CA . LEU A 1 87 ? 9.367 -2.391 -28.665 1.00 27.43 595 LEU A CA 1
ATOM 607 C C . LEU A 1 87 ? 8.199 -1.482 -29.014 1.00 30.46 595 LEU A C 1
ATOM 608 O O . LEU A 1 87 ? 7.458 -1.800 -29.931 1.00 33.94 595 LEU A O 1
ATOM 613 N N . THR A 1 88 ? 8.024 -0.356 -28.310 1.00 31.24 596 THR A N 1
ATOM 614 C CA . THR A 1 88 ? 6.821 0.484 -28.550 1.00 35.33 596 THR A CA 1
ATOM 615 C C . THR A 1 88 ? 6.742 0.920 -30.002 1.00 38.15 596 THR A C 1
ATOM 616 O O . THR A 1 88 ? 5.658 0.916 -30.610 1.00 41.03 596 THR A O 1
ATOM 620 N N . ARG A 1 89 ? 7.888 1.275 -30.564 1.00 37.39 597 ARG A N 1
ATOM 621 C CA . ARG A 1 89 ? 7.900 1.803 -31.926 1.00 41.27 597 ARG A CA 1
ATOM 622 C C . ARG A 1 89 ? 7.748 0.728 -33.028 1.00 42.77 597 ARG A C 1
ATOM 623 O O . ARG A 1 89 ? 7.507 1.076 -34.184 1.00 42.25 597 ARG A O 1
ATOM 631 N N . TRP A 1 90 ? 7.846 -0.559 -32.665 1.00 40.56 598 TRP A N 1
ATOM 632 C CA . TRP A 1 90 ? 7.419 -1.658 -33.557 1.00 41.64 598 TRP A CA 1
ATOM 633 C C . TRP A 1 90 ? 5.999 -2.102 -33.240 1.00 40.18 598 TRP A C 1
ATOM 634 O O . TRP A 1 90 ? 5.568 -3.186 -33.635 1.00 44.53 598 TRP A O 1
ATOM 645 N N . GLY A 1 91 ? 5.276 -1.279 -32.487 1.00 38.33 599 GLY A N 1
ATOM 646 C CA . GLY A 1 91 ? 3.881 -1.551 -32.156 1.00 37.21 599 GLY A CA 1
ATOM 647 C C . GLY A 1 91 ? 3.649 -2.390 -30.914 1.00 38.69 599 GLY A C 1
ATOM 648 O O . GLY A 1 91 ? 2.567 -2.923 -30.722 1.00 39.46 599 GLY A O 1
ATOM 649 N N . GLY A 1 92 ? 4.668 -2.524 -30.072 1.00 36.89 600 GLY A N 1
ATOM 650 C CA . GLY A 1 92 ? 4.473 -3.087 -28.739 1.00 38.10 600 GLY A CA 1
ATOM 651 C C . GLY A 1 92 ? 4.961 -4.518 -28.616 1.00 35.13 600 GLY A C 1
ATOM 652 O O . GLY A 1 92 ? 5.045 -5.249 -29.606 1.00 34.70 600 GLY A O 1
ATOM 653 N N . THR A 1 93 ? 5.297 -4.891 -27.389 1.00 32.48 601 THR A N 1
ATOM 654 C CA . THR A 1 93 ? 5.791 -6.225 -27.045 1.00 30.75 601 THR A CA 1
ATOM 655 C C . THR A 1 93 ? 4.884 -7.349 -27.565 1.00 32.00 601 THR A C 1
ATOM 656 O O . THR A 1 93 ? 5.372 -8.325 -28.134 1.00 32.37 601 THR A O 1
ATOM 660 N N . CYS A 1 94 ? 3.571 -7.211 -27.380 1.00 32.44 602 CYS A N 1
ATOM 661 C CA . CYS A 1 94 ? 2.634 -8.270 -27.777 1.00 37.16 602 CYS A CA 1
ATOM 662 C C . CYS A 1 94 ? 2.547 -8.490 -29.282 1.00 37.90 602 CYS A C 1
ATOM 663 O O . CYS A 1 94 ? 2.399 -9.618 -29.742 1.00 39.21 602 CYS A O 1
ATOM 666 N N . LYS A 1 95 ? 2.660 -7.406 -30.033 1.00 37.64 603 LYS A N 1
ATOM 667 C CA . LYS A 1 95 ? 2.754 -7.464 -31.493 1.00 40.66 603 LYS A CA 1
ATOM 668 C C . LYS A 1 95 ? 4.032 -8.184 -31.961 1.00 38.61 603 LYS A C 1
ATOM 669 O O . LYS A 1 95 ? 3.986 -9.034 -32.852 1.00 39.38 603 LYS A O 1
ATOM 675 N N . VAL A 1 96 ? 5.161 -7.884 -31.323 1.00 35.96 604 VAL A N 1
ATOM 676 C CA . VAL A 1 96 ? 6.429 -8.452 -31.746 1.00 36.84 604 VAL A CA 1
ATOM 677 C C . VAL A 1 96 ? 6.593 -9.905 -31.279 1.00 38.82 604 VAL A C 1
ATOM 678 O O . VAL A 1 96 ? 7.022 -10.756 -32.052 1.00 40.69 604 VAL A O 1
ATOM 682 N N . LEU A 1 97 ? 6.237 -10.178 -30.027 1.00 38.65 605 LEU A N 1
ATOM 683 C CA . LEU A 1 97 ? 6.427 -11.499 -29.413 1.00 39.43 605 LEU A CA 1
ATOM 684 C C . LEU A 1 97 ? 5.248 -12.450 -29.590 1.00 40.97 605 LEU A C 1
ATOM 685 O O . LEU A 1 97 ? 5.421 -13.665 -29.555 1.00 44.17 605 LEU A O 1
ATOM 690 N N . GLY A 1 98 ? 4.061 -11.892 -29.768 1.00 38.68 606 GLY A N 1
ATOM 691 C CA . GLY A 1 98 ? 2.839 -12.678 -29.776 1.00 39.75 606 GLY A CA 1
ATOM 692 C C . GLY A 1 98 ? 2.339 -12.888 -28.358 1.00 39.02 606 GLY A C 1
ATOM 693 O O . GLY A 1 98 ? 2.825 -12.238 -27.425 1.00 36.51 606 GLY A O 1
ATOM 694 N N . PRO A 1 99 ? 1.387 -13.817 -28.177 1.00 40.54 607 PRO A N 1
ATOM 695 C CA . PRO A 1 99 ? 0.727 -14.082 -26.877 1.00 40.11 607 PRO A CA 1
ATOM 696 C C . PRO A 1 99 ? 1.686 -14.412 -25.749 1.00 39.05 607 PRO A C 1
ATOM 697 O O . PRO A 1 99 ? 1.350 -14.197 -24.580 1.00 39.63 607 PRO A O 1
ATOM 701 N N . ASP A 1 100 ? 2.866 -14.927 -26.078 1.00 37.32 608 ASP A N 1
ATOM 702 C CA . ASP A 1 100 ? 3.896 -15.161 -25.062 1.00 38.13 608 ASP A CA 1
ATOM 703 C C . ASP A 1 100 ? 4.217 -13.885 -24.265 1.00 33.71 608 ASP A C 1
ATOM 704 O O . ASP A 1 100 ? 4.774 -13.991 -23.192 1.00 30.04 608 ASP A O 1
ATOM 709 N N . CYS A 1 101 ? 3.882 -12.699 -24.816 1.00 32.03 609 CYS A N 1
ATOM 710 C CA . CYS A 1 101 ? 4.097 -11.412 -24.112 1.00 31.18 609 CYS A CA 1
ATOM 711 C C . CYS A 1 101 ? 3.451 -11.403 -22.715 1.00 30.73 609 CYS A C 1
ATOM 712 O O . CYS A 1 101 ? 3.961 -10.757 -21.809 1.00 30.69 609 CYS A O 1
ATOM 715 N N . SER A 1 102 ? 2.361 -12.143 -22.540 1.00 31.15 610 SER A N 1
ATOM 716 C CA . SER A 1 102 ? 1.591 -12.073 -21.299 1.00 32.59 610 SER A CA 1
ATOM 717 C C . SER A 1 102 ? 2.072 -13.063 -20.222 1.00 33.30 610 SER A C 1
ATOM 718 O O . SER A 1 102 ? 1.624 -12.996 -19.075 1.00 34.60 610 SER A O 1
ATOM 721 N N . ILE A 1 103 ? 2.978 -13.971 -20.596 1.00 30.89 611 ILE A N 1
ATOM 722 C CA . ILE A 1 103 ? 3.581 -14.907 -19.653 1.00 30.90 611 ILE A CA 1
ATOM 723 C C . ILE A 1 103 ? 4.332 -14.091 -18.600 1.00 28.80 611 ILE A C 1
ATOM 724 O O . ILE A 1 103 ? 5.131 -13.199 -18.944 1.00 27.53 611 ILE A O 1
ATOM 729 N N . GLY A 1 104 ? 4.024 -14.347 -17.336 1.00 30.26 612 GLY A N 1
ATOM 730 C CA . GLY A 1 104 ? 4.706 -13.677 -16.219 1.00 29.37 612 GLY A CA 1
ATOM 731 C C . GLY A 1 104 ? 5.468 -14.599 -15.276 1.00 28.70 612 GLY A C 1
ATOM 732 O O . GLY A 1 104 ? 5.721 -15.764 -15.595 1.00 28.18 612 GLY A O 1
ATOM 733 N N . ILE A 1 105 ? 5.863 -14.049 -14.118 1.00 28.27 613 ILE A N 1
ATOM 734 C CA . ILE A 1 105 ? 6.495 -14.809 -13.048 1.00 28.70 613 ILE A CA 1
ATOM 735 C C . ILE A 1 105 ? 5.627 -14.665 -11.786 1.00 30.86 613 ILE A C 1
ATOM 736 O O . ILE A 1 105 ? 5.580 -13.606 -11.172 1.00 30.56 613 ILE A O 1
ATOM 741 N N . GLU A 1 106 ? 4.959 -15.740 -11.394 1.00 32.68 614 GLU A N 1
ATOM 742 C CA . GLU A 1 106 ? 4.120 -15.658 -10.197 1.00 34.72 614 GLU A CA 1
ATOM 743 C C . GLU A 1 106 ? 5.021 -15.411 -8.988 1.00 33.51 614 GLU A C 1
ATOM 744 O O . GLU A 1 106 ? 6.057 -16.067 -8.826 1.00 33.98 614 GLU A O 1
ATOM 750 N N . ASP A 1 107 ? 4.653 -14.435 -8.171 1.00 31.63 615 ASP A N 1
ATOM 751 C CA . ASP A 1 107 ? 5.383 -14.176 -6.941 1.00 31.21 615 ASP A CA 1
ATOM 752 C C . ASP A 1 107 ? 4.993 -15.200 -5.846 1.00 29.59 615 ASP A C 1
ATOM 753 O O . ASP A 1 107 ? 3.924 -15.107 -5.248 1.00 31.76 615 ASP A O 1
ATOM 758 N N . LEU A 1 108 ? 5.866 -16.159 -5.572 1.00 27.93 616 LEU A N 1
ATOM 759 C CA . LEU A 1 108 ? 5.554 -17.171 -4.537 1.00 30.48 616 LEU A CA 1
ATOM 760 C C . LEU A 1 108 ? 6.331 -16.923 -3.258 1.00 29.10 616 LEU A C 1
ATOM 761 O O . LEU A 1 108 ? 6.530 -17.840 -2.459 1.00 28.04 616 LEU A O 1
ATOM 766 N N . SER A 1 109 ? 6.830 -15.699 -3.080 1.00 31.25 617 SER A N 1
ATOM 767 C CA . SER A 1 109 ? 7.688 -15.434 -1.927 1.00 31.25 617 SER A CA 1
ATOM 768 C C . SER A 1 109 ? 6.956 -15.604 -0.591 1.00 31.49 617 SER A C 1
ATOM 769 O O . SER A 1 109 ? 7.536 -16.136 0.347 1.00 32.06 617 SER A O 1
ATOM 772 N N . ARG A 1 110 ? 5.698 -15.185 -0.504 1.00 32.01 618 ARG A N 1
ATOM 773 C CA . ARG A 1 110 ? 4.928 -15.392 0.728 1.00 32.98 618 ARG A CA 1
ATOM 774 C C . ARG A 1 110 ? 4.816 -16.881 1.091 1.00 31.67 618 ARG A C 1
ATOM 775 O O . ARG A 1 110 ? 4.963 -17.250 2.258 1.00 31.39 618 ARG A O 1
ATOM 783 N N . ASN A 1 111 ? 4.533 -17.707 0.086 1.00 29.74 619 ASN A N 1
ATOM 784 C CA . ASN A 1 111 ? 4.347 -19.142 0.218 1.00 30.36 619 ASN A CA 1
ATOM 785 C C . ASN A 1 111 ? 5.616 -19.841 0.680 1.00 28.81 619 ASN A C 1
ATOM 786 O O . ASN A 1 111 ? 5.580 -20.725 1.539 1.00 28.10 619 ASN A O 1
ATOM 791 N N . ILE A 1 112 ? 6.739 -19.435 0.098 1.00 27.05 620 ILE A N 1
ATOM 792 C CA . ILE A 1 112 ? 8.052 -20.003 0.443 1.00 25.95 620 ILE A CA 1
ATOM 793 C C . ILE A 1 112 ? 8.447 -19.600 1.866 1.00 27.56 620 ILE A C 1
ATOM 794 O O . ILE A 1 112 ? 8.886 -20.434 2.652 1.00 27.63 620 ILE A O 1
ATOM 799 N N . SER A 1 113 ? 8.284 -18.314 2.161 1.00 29.38 621 SER A N 1
ATOM 800 C CA . SER A 1 113 ? 8.516 -17.758 3.481 1.00 31.95 621 SER A CA 1
ATOM 801 C C . SER A 1 113 ? 7.677 -18.432 4.601 1.00 30.32 621 SER A C 1
ATOM 802 O O . SER A 1 113 ? 8.189 -18.749 5.693 1.00 28.91 621 SER A O 1
ATOM 805 N N . GLU A 1 114 ? 6.408 -18.714 4.327 1.00 31.42 622 GLU A N 1
ATOM 806 C CA . GLU A 1 114 ? 5.559 -19.464 5.276 1.00 31.63 622 GLU A CA 1
ATOM 807 C C . GLU A 1 114 ? 6.107 -20.830 5.630 1.00 30.18 622 GLU A C 1
ATOM 808 O O . GLU A 1 114 ? 6.113 -21.228 6.814 1.00 28.52 622 GLU A O 1
ATOM 814 N N . GLN A 1 115 ? 6.567 -21.556 4.605 1.00 28.05 623 GLN A N 1
ATOM 815 C CA . GLN A 1 115 ? 7.125 -22.875 4.796 1.00 27.85 623 GLN A CA 1
ATOM 816 C C . GLN A 1 115 ? 8.462 -22.811 5.588 1.00 26.34 623 GLN A C 1
ATOM 817 O O . GLN A 1 115 ? 8.675 -23.589 6.520 1.00 25.92 623 GLN A O 1
ATOM 823 N N . ILE A 1 116 ? 9.366 -21.906 5.222 1.00 25.64 624 ILE A N 1
ATOM 824 C CA . ILE A 1 116 ? 10.564 -21.683 6.026 1.00 25.61 624 ILE A CA 1
ATOM 825 C C . ILE A 1 116 ? 10.191 -21.371 7.488 1.00 27.38 624 ILE A C 1
ATOM 826 O O . ILE A 1 116 ? 10.755 -21.971 8.412 1.00 27.74 624 ILE A O 1
ATOM 831 N N . ASP A 1 117 ? 9.257 -20.437 7.699 1.00 28.69 625 ASP A N 1
ATOM 832 C CA . ASP A 1 117 ? 8.829 -20.059 9.063 1.00 32.20 625 ASP A CA 1
ATOM 833 C C . ASP A 1 117 ? 8.363 -21.233 9.876 1.00 31.42 625 ASP A C 1
ATOM 834 O O . ASP A 1 117 ? 8.611 -21.268 11.069 1.00 31.45 625 ASP A O 1
ATOM 839 N N . GLN A 1 118 ? 7.722 -22.206 9.223 1.00 30.17 626 GLN A N 1
ATOM 840 C CA A GLN A 1 118 ? 7.238 -23.400 9.918 0.70 32.34 626 GLN A CA 1
ATOM 841 C CA B GLN A 1 118 ? 7.237 -23.417 9.887 0.30 30.68 626 GLN A CA 1
ATOM 842 C C . GLN A 1 118 ? 8.401 -24.285 10.352 1.00 30.83 626 GLN A C 1
ATOM 843 O O . GLN A 1 118 ? 8.358 -24.891 11.426 1.00 31.77 626 GLN A O 1
ATOM 854 N N . ILE A 1 119 ? 9.446 -24.347 9.530 1.00 28.61 627 ILE A N 1
ATOM 855 C CA . ILE A 1 119 ? 10.672 -25.068 9.911 1.00 28.65 627 ILE A CA 1
ATOM 856 C C . ILE A 1 119 ? 11.297 -24.403 11.147 1.00 31.33 627 ILE A C 1
ATOM 857 O O . ILE A 1 119 ? 11.608 -25.077 12.128 1.00 31.81 627 ILE A O 1
ATOM 862 N N . LYS A 1 120 ? 11.401 -23.077 11.131 1.00 31.28 628 LYS A N 1
ATOM 863 C CA . LYS A 1 120 ? 12.096 -22.375 12.205 1.00 36.30 628 LYS A CA 1
ATOM 864 C C . LYS A 1 120 ? 11.268 -22.393 13.484 1.00 39.18 628 LYS A C 1
ATOM 865 O O . LYS A 1 120 ? 11.825 -22.446 14.586 1.00 38.26 628 LYS A O 1
ATOM 871 N N . LYS A 1 121 ? 9.941 -22.332 13.300 1.00 37.65 629 LYS A N 1
ATOM 872 C CA . LYS A 1 121 ? 8.940 -22.378 14.360 1.00 40.53 629 LYS A CA 1
ATOM 873 C C . LYS A 1 121 ? 8.998 -23.694 15.131 1.00 39.66 629 LYS A C 1
ATOM 874 O O . LYS A 1 121 ? 8.861 -23.705 16.371 1.00 40.01 629 LYS A O 1
ATOM 880 N N . ASP A 1 122 ? 9.210 -24.795 14.413 1.00 36.74 630 ASP A N 1
ATOM 881 C CA . ASP A 1 122 ? 9.352 -26.088 15.063 1.00 38.08 630 ASP A CA 1
ATOM 882 C C . ASP A 1 122 ? 10.594 -26.141 15.965 1.00 41.07 630 ASP A C 1
ATOM 883 O O . ASP A 1 122 ? 10.683 -26.976 16.861 1.00 40.14 630 ASP A O 1
ATOM 888 N N . GLU A 1 123 ? 11.531 -25.219 15.758 1.00 43.04 631 GLU A N 1
ATOM 889 C CA . GLU A 1 123 ? 12.739 -25.191 16.573 1.00 46.04 631 GLU A CA 1
ATOM 890 C C . GLU A 1 123 ? 12.539 -24.526 17.945 1.00 50.13 631 GLU A C 1
ATOM 891 O O . GLU A 1 123 ? 13.506 -24.250 18.635 1.00 52.25 631 GLU A O 1
ATOM 897 N N . GLN A 1 124 ? 11.283 -24.310 18.348 1.00 53.25 632 GLN A N 1
ATOM 898 C CA . GLN A 1 124 ? 10.955 -23.800 19.692 1.00 59.26 632 GLN A CA 1
ATOM 899 C C . GLN A 1 124 ? 10.280 -24.829 20.619 1.00 66.35 632 GLN A C 1
ATOM 900 O O . GLN A 1 124 ? 10.108 -24.582 21.821 1.00 65.95 632 GLN A O 1
ATOM 906 N N . LYS A 1 125 ? 9.927 -25.991 20.067 1.00 72.18 633 LYS A N 1
ATOM 907 C CA . LYS A 1 125 ? 9.373 -27.095 20.868 1.00 77.76 633 LYS A CA 1
ATOM 908 C C . LYS A 1 125 ? 10.409 -28.171 21.221 1.00 80.70 633 LYS A C 1
ATOM 909 O O . LYS A 1 125 ? 11.004 -28.802 20.341 1.00 78.97 633 LYS A O 1
ATOM 915 N N . MET B 1 16 ? 16.126 -68.432 53.911 1.00 80.73 524 MET B N 1
ATOM 916 C CA . MET B 1 16 ? 16.368 -67.731 52.614 1.00 79.95 524 MET B CA 1
ATOM 917 C C . MET B 1 16 ? 15.905 -66.273 52.677 1.00 79.60 524 MET B C 1
ATOM 918 O O . MET B 1 16 ? 15.422 -65.723 51.679 1.00 78.05 524 MET B O 1
ATOM 923 N N . LYS B 1 17 ? 16.076 -65.661 53.853 1.00 81.22 525 LYS B N 1
ATOM 924 C CA . LYS B 1 17 ? 15.634 -64.282 54.148 1.00 78.98 525 LYS B CA 1
ATOM 925 C C . LYS B 1 17 ? 16.356 -63.212 53.314 1.00 77.49 525 LYS B C 1
ATOM 926 O O . LYS B 1 17 ? 15.750 -62.217 52.907 1.00 77.24 525 LYS B O 1
ATOM 932 N N . GLN B 1 18 ? 17.651 -63.423 53.082 1.00 74.73 526 GLN B N 1
ATOM 933 C CA . GLN B 1 18 ? 18.476 -62.553 52.238 1.00 72.58 526 GLN B CA 1
ATOM 934 C C . GLN B 1 18 ? 17.996 -62.573 50.776 1.00 66.49 526 GLN B C 1
ATOM 935 O O . GLN B 1 18 ? 17.883 -61.530 50.123 1.00 62.08 526 GLN B O 1
ATOM 941 N N . ILE B 1 19 ? 17.711 -63.779 50.293 1.00 63.13 527 ILE B N 1
ATOM 942 C CA . ILE B 1 19 ? 17.268 -64.032 48.928 1.00 57.88 527 ILE B CA 1
ATOM 943 C C . ILE B 1 19 ? 15.946 -63.307 48.594 1.00 54.03 527 ILE B C 1
ATOM 944 O O . ILE B 1 19 ? 15.856 -62.630 47.558 1.00 47.38 527 ILE B O 1
ATOM 949 N N . GLU B 1 20 ? 14.946 -63.422 49.474 1.00 54.64 528 GLU B N 1
ATOM 950 C CA . GLU B 1 20 ? 13.643 -62.762 49.254 1.00 53.47 528 GLU B CA 1
ATOM 951 C C . GLU B 1 20 ? 13.735 -61.242 49.173 1.00 51.19 528 GLU B C 1
ATOM 952 O O . GLU B 1 20 ? 13.024 -60.629 48.376 1.00 52.83 528 GLU B O 1
ATOM 958 N N . ASP B 1 21 ? 14.611 -60.636 49.974 1.00 49.91 529 ASP B N 1
ATOM 959 C CA . ASP B 1 21 ? 14.888 -59.195 49.874 1.00 51.69 529 ASP B CA 1
ATOM 960 C C . ASP B 1 21 ? 15.408 -58.801 48.478 1.00 45.74 529 ASP B C 1
ATOM 961 O O . ASP B 1 21 ? 14.916 -57.828 47.862 1.00 43.95 529 ASP B O 1
ATOM 966 N N . LYS B 1 22 ? 16.379 -59.576 47.984 1.00 43.07 530 LYS B N 1
ATOM 967 C CA . LYS B 1 22 ? 16.992 -59.343 46.665 1.00 41.67 530 LYS B CA 1
ATOM 968 C C . LYS B 1 22 ? 15.980 -59.524 45.541 1.00 37.70 530 LYS B C 1
ATOM 969 O O . LYS B 1 22 ? 15.990 -58.783 44.552 1.00 36.41 530 LYS B O 1
ATOM 975 N N . ILE B 1 23 ? 15.108 -60.513 45.686 1.00 35.27 531 ILE B N 1
ATOM 976 C CA . ILE B 1 23 ? 14.082 -60.722 44.688 1.00 33.74 531 ILE B CA 1
ATOM 977 C C . ILE B 1 23 ? 13.123 -59.531 44.581 1.00 32.60 531 ILE B C 1
ATOM 978 O O . ILE B 1 23 ? 12.784 -59.122 43.485 1.00 30.55 531 ILE B O 1
ATOM 983 N N . GLU B 1 24 ? 12.740 -58.956 45.716 1.00 33.18 532 GLU B N 1
ATOM 984 C CA . GLU B 1 24 ? 11.925 -57.727 45.712 1.00 34.01 532 GLU B CA 1
ATOM 985 C C . GLU B 1 24 ? 12.635 -56.534 45.069 1.00 33.70 532 GLU B C 1
ATOM 986 O O . GLU B 1 24 ? 12.023 -55.773 44.305 1.00 32.15 532 GLU B O 1
ATOM 992 N N . GLU B 1 25 ? 13.933 -56.396 45.350 1.00 34.54 533 GLU B N 1
ATOM 993 C CA . GLU B 1 25 ? 14.754 -55.369 44.738 1.00 36.89 533 GLU B CA 1
ATOM 994 C C . GLU B 1 25 ? 14.806 -55.496 43.201 1.00 33.29 533 GLU B C 1
ATOM 995 O O . GLU B 1 25 ? 14.732 -54.499 42.497 1.00 31.38 533 GLU B O 1
ATOM 1001 N N . ILE B 1 26 ? 14.977 -56.734 42.726 1.00 32.70 534 ILE B N 1
ATOM 1002 C CA . ILE B 1 26 ? 15.062 -57.074 41.303 1.00 31.37 534 ILE B CA 1
ATOM 1003 C C . ILE B 1 26 ? 13.706 -56.780 40.660 1.00 28.74 534 ILE B C 1
ATOM 1004 O O . ILE B 1 26 ? 13.622 -56.213 39.569 1.00 26.79 534 ILE B O 1
ATOM 1009 N N . LEU B 1 27 ? 12.629 -57.127 41.353 1.00 29.19 535 LEU B N 1
ATOM 1010 C CA . LEU B 1 27 ? 11.315 -56.783 40.806 1.00 28.65 535 LEU B CA 1
ATOM 1011 C C . LEU B 1 27 ? 11.125 -55.263 40.584 1.00 28.39 535 LEU B C 1
ATOM 1012 O O . LEU B 1 27 ? 10.665 -54.830 39.532 1.00 28.12 535 LEU B O 1
ATOM 1017 N N . SER B 1 28 ? 11.471 -54.468 41.587 1.00 29.34 536 SER B N 1
ATOM 1018 C CA . SER B 1 28 ? 11.454 -53.001 41.487 1.00 30.03 536 SER B CA 1
ATOM 1019 C C . SER B 1 28 ? 12.337 -52.487 40.355 1.00 29.39 536 SER B C 1
ATOM 1020 O O . SER B 1 28 ? 11.913 -51.635 39.572 1.00 28.47 536 SER B O 1
ATOM 1023 N N . LYS B 1 29 ? 13.560 -53.018 40.271 1.00 29.49 537 LYS B N 1
ATOM 1024 C CA . LYS B 1 29 ? 14.479 -52.648 39.194 1.00 30.70 537 LYS B CA 1
ATOM 1025 C C . LYS B 1 29 ? 13.948 -52.955 37.809 1.00 29.21 537 LYS B C 1
ATOM 1026 O O . LYS B 1 29 ? 14.067 -52.140 36.898 1.00 28.16 537 LYS B O 1
ATOM 1032 N N . ILE B 1 30 ? 13.351 -54.130 37.663 1.00 28.81 538 ILE B N 1
ATOM 1033 C CA . ILE B 1 30 ? 12.688 -54.490 36.429 1.00 28.80 538 ILE B CA 1
ATOM 1034 C C . ILE B 1 30 ? 11.553 -53.544 36.095 1.00 27.23 538 ILE B C 1
ATOM 1035 O O . ILE B 1 30 ? 11.445 -53.121 34.948 1.00 27.56 538 ILE B O 1
ATOM 1040 N N . TYR B 1 31 ? 10.723 -53.203 37.079 1.00 27.23 539 TYR B N 1
ATOM 1041 C CA . TYR B 1 31 ? 9.620 -52.270 36.834 1.00 27.55 539 TYR B CA 1
ATOM 1042 C C . TYR B 1 31 ? 10.126 -50.927 36.241 1.00 27.60 539 TYR B C 1
ATOM 1043 O O . TYR B 1 31 ? 9.549 -50.420 35.260 1.00 28.47 539 TYR B O 1
ATOM 1052 N N . HIS B 1 32 ? 11.197 -50.390 36.824 1.00 26.29 540 HIS B N 1
ATOM 1053 C CA . HIS B 1 32 ? 11.837 -49.130 36.390 1.00 28.31 540 HIS B CA 1
ATOM 1054 C C . HIS B 1 32 ? 12.371 -49.273 34.957 1.00 26.39 540 HIS B C 1
ATOM 1055 O O . HIS B 1 32 ? 12.202 -48.371 34.146 1.00 25.23 540 HIS B O 1
ATOM 1062 N N . ILE B 1 33 ? 13.003 -50.411 34.655 1.00 25.86 541 ILE B N 1
ATOM 1063 C CA . ILE B 1 33 ? 13.531 -50.671 33.315 1.00 25.20 541 ILE B CA 1
ATOM 1064 C C . ILE B 1 33 ? 12.415 -50.681 32.288 1.00 25.67 541 ILE B C 1
ATOM 1065 O O . ILE B 1 33 ? 12.593 -50.154 31.198 1.00 24.81 541 ILE B O 1
ATOM 1070 N N . GLU B 1 34 ? 11.296 -51.328 32.618 1.00 26.67 542 GLU B N 1
ATOM 1071 C CA . GLU B 1 34 ? 10.142 -51.381 31.724 1.00 28.77 542 GLU B CA 1
ATOM 1072 C C . GLU B 1 34 ? 9.606 -49.995 31.421 1.00 28.38 542 GLU B C 1
ATOM 1073 O O . GLU B 1 34 ? 9.254 -49.709 30.283 1.00 29.25 542 GLU B O 1
ATOM 1079 N N . ASN B 1 35 ? 9.546 -49.155 32.452 1.00 28.23 543 ASN B N 1
ATOM 1080 C CA . ASN B 1 35 ? 9.087 -47.783 32.312 1.00 30.11 543 ASN B CA 1
ATOM 1081 C C . ASN B 1 35 ? 10.068 -46.982 31.453 1.00 27.97 543 ASN B C 1
ATOM 1082 O O . ASN B 1 35 ? 9.639 -46.200 30.580 1.00 26.59 543 ASN B O 1
ATOM 1087 N N . GLU B 1 36 ? 11.376 -47.176 31.685 1.00 26.71 544 GLU B N 1
ATOM 1088 C CA . GLU B 1 36 ? 12.384 -46.530 30.804 1.00 26.56 544 GLU B CA 1
ATOM 1089 C C . GLU B 1 36 ? 12.222 -46.956 29.330 1.00 25.04 544 GLU B C 1
ATOM 1090 O O . GLU B 1 36 ? 12.277 -46.111 28.423 1.00 23.25 544 GLU B O 1
ATOM 1096 N N . ILE B 1 37 ? 12.021 -48.258 29.084 1.00 24.56 545 ILE B N 1
ATOM 1097 C CA . ILE B 1 37 ? 11.838 -48.741 27.713 1.00 24.72 545 ILE B CA 1
ATOM 1098 C C . ILE B 1 37 ? 10.581 -48.101 27.103 1.00 27.10 545 ILE B C 1
ATOM 1099 O O . ILE B 1 37 ? 10.592 -47.630 25.964 1.00 28.65 545 ILE B O 1
ATOM 1104 N N . ALA B 1 38 ? 9.516 -48.047 27.874 1.00 27.82 546 ALA B N 1
ATOM 1105 C CA . ALA B 1 38 ? 8.275 -47.412 27.396 1.00 30.12 546 ALA B CA 1
ATOM 1106 C C . ALA B 1 38 ? 8.499 -45.941 27.001 1.00 28.75 546 ALA B C 1
ATOM 1107 O O . ALA B 1 38 ? 8.053 -45.502 25.939 1.00 29.81 546 ALA B O 1
ATOM 1109 N N . ARG B 1 39 ? 9.217 -45.205 27.839 1.00 28.08 547 ARG B N 1
ATOM 1110 C CA . ARG B 1 39 ? 9.543 -43.808 27.540 1.00 28.19 547 ARG B CA 1
ATOM 1111 C C . ARG B 1 39 ? 10.398 -43.724 26.259 1.00 25.99 547 ARG B C 1
ATOM 1112 O O . ARG B 1 39 ? 10.158 -42.863 25.395 1.00 25.61 547 ARG B O 1
ATOM 1120 N N . ILE B 1 40 ? 11.397 -44.596 26.149 1.00 25.27 548 ILE B N 1
ATOM 1121 C CA . ILE B 1 40 ? 12.265 -44.645 24.970 1.00 24.09 548 ILE B CA 1
ATOM 1122 C C . ILE B 1 40 ? 11.461 -44.835 23.679 1.00 25.53 548 ILE B C 1
ATOM 1123 O O . ILE B 1 40 ? 11.741 -44.193 22.663 1.00 24.79 548 ILE B O 1
ATOM 1128 N N . LYS B 1 41 ? 10.455 -45.714 23.710 1.00 27.32 549 LYS B N 1
ATOM 1129 C CA . LYS B 1 41 ? 9.602 -45.904 22.526 1.00 29.97 549 LYS B CA 1
ATOM 1130 C C . LYS B 1 41 ? 8.783 -44.653 22.142 1.00 29.10 549 LYS B C 1
ATOM 1131 O O . LYS B 1 41 ? 8.597 -44.383 20.955 1.00 29.56 549 LYS B O 1
ATOM 1137 N N . LYS B 1 42 ? 8.355 -43.876 23.138 1.00 29.17 550 LYS B N 1
ATOM 1138 C CA . LYS B 1 42 ? 7.632 -42.626 22.920 1.00 29.98 550 LYS B CA 1
ATOM 1139 C C . LYS B 1 42 ? 8.572 -41.620 22.262 1.00 28.29 550 LYS B C 1
ATOM 1140 O O . LYS B 1 42 ? 8.195 -40.882 21.351 1.00 27.65 550 LYS B O 1
ATOM 1146 N N . LEU B 1 43 ? 9.816 -41.607 22.713 1.00 26.92 551 LEU B N 1
ATOM 1147 C CA . LEU B 1 43 ? 10.802 -40.668 22.184 1.00 28.56 551 LEU B CA 1
ATOM 1148 C C . LEU B 1 43 ? 11.146 -41.004 20.715 1.00 28.32 551 LEU B C 1
ATOM 1149 O O . LEU B 1 43 ? 11.355 -40.112 19.892 1.00 27.60 551 LEU B O 1
ATOM 1154 N N . ILE B 1 44 ? 11.181 -42.298 20.396 1.00 28.58 552 ILE B N 1
ATOM 1155 C CA . ILE B 1 44 ? 11.444 -42.730 19.030 1.00 28.20 552 ILE B CA 1
ATOM 1156 C C . ILE B 1 44 ? 10.255 -42.371 18.145 1.00 29.51 552 ILE B C 1
ATOM 1157 O O . ILE B 1 44 ? 10.456 -41.886 17.034 1.00 27.94 552 ILE B O 1
ATOM 1162 N N . GLY B 1 45 ? 9.038 -42.584 18.657 1.00 30.23 553 GLY B N 1
ATOM 1163 C CA . GLY B 1 45 ? 7.824 -42.212 17.934 1.00 33.27 553 GLY B CA 1
ATOM 1164 C C . GLY B 1 45 ? 7.839 -40.732 17.599 1.00 32.02 553 GLY B C 1
ATOM 1165 O O . GLY B 1 45 ? 7.552 -40.339 16.475 1.00 34.38 553 GLY B O 1
ATOM 1166 N N . ASN B 1 46 ? 8.204 -39.915 18.576 1.00 30.56 554 ASN B N 1
ATOM 1167 C CA . ASN B 1 46 ? 8.232 -38.493 18.392 1.00 31.60 554 ASN B CA 1
ATOM 1168 C C . ASN B 1 46 ? 9.300 -38.066 17.376 1.00 31.02 554 ASN B C 1
ATOM 1169 O O . ASN B 1 46 ? 9.071 -37.161 16.569 1.00 28.91 554 ASN B O 1
ATOM 1174 N N . LEU B 1 47 ? 10.441 -38.745 17.397 1.00 28.65 555 LEU B N 1
ATOM 1175 C CA . LEU B 1 47 ? 11.512 -38.439 16.467 1.00 28.38 555 LEU B CA 1
ATOM 1176 C C . LEU B 1 47 ? 11.115 -38.805 15.031 1.00 28.02 555 LEU B C 1
ATOM 1177 O O . LEU B 1 47 ? 11.396 -38.037 14.097 1.00 25.92 555 LEU B O 1
ATOM 1182 N N . VAL B 1 48 ? 10.470 -39.966 14.859 1.00 28.30 556 VAL B N 1
ATOM 1183 C CA . VAL B 1 48 ? 9.859 -40.349 13.576 1.00 30.40 556 VAL B CA 1
ATOM 1184 C C . VAL B 1 48 ? 8.898 -39.265 13.066 1.00 31.14 556 VAL B C 1
ATOM 1185 O O . VAL B 1 48 ? 8.971 -38.883 11.901 1.00 31.71 556 VAL B O 1
ATOM 1189 N N . SER B 1 49 ? 8.014 -38.776 13.938 1.00 30.88 557 SER B N 1
ATOM 1190 C CA . SER B 1 49 ? 7.073 -37.714 13.581 1.00 34.08 557 SER B CA 1
ATOM 1191 C C . SER B 1 49 ? 7.783 -36.431 13.095 1.00 31.35 557 SER B C 1
ATOM 1192 O O . SER B 1 49 ? 7.448 -35.875 12.038 1.00 28.77 557 SER B O 1
ATOM 1195 N N . ARG B 1 50 ? 8.775 -35.995 13.838 1.00 30.36 558 ARG B N 1
ATOM 1196 C CA . ARG B 1 50 ? 9.571 -34.849 13.462 1.00 30.38 558 ARG B CA 1
ATOM 1197 C C . ARG B 1 50 ? 10.271 -35.007 12.145 1.00 27.04 558 ARG B C 1
ATOM 1198 O O . ARG B 1 50 ? 10.268 -34.116 11.373 1.00 27.90 558 ARG B O 1
ATOM 1206 N N . LEU B 1 51 ? 10.872 -36.147 11.920 1.00 25.39 559 LEU B N 1
ATOM 1207 C CA . LEU B 1 51 ? 11.572 -36.374 10.651 1.00 26.30 559 LEU B CA 1
ATOM 1208 C C . LEU B 1 51 ? 10.606 -36.323 9.465 1.00 25.96 559 LEU B C 1
ATOM 1209 O O . LEU B 1 51 ? 10.942 -35.753 8.424 1.00 25.15 559 LEU B O 1
ATOM 1214 N N . ARG B 1 52 ? 9.419 -36.911 9.632 1.00 26.93 560 ARG B N 1
ATOM 1215 C CA . ARG B 1 52 ? 8.393 -36.899 8.586 1.00 30.67 560 ARG B CA 1
ATOM 1216 C C . ARG B 1 52 ? 7.955 -35.454 8.299 1.00 30.91 560 ARG B C 1
ATOM 1217 O O . ARG B 1 52 ? 7.835 -35.045 7.137 1.00 30.93 560 ARG B O 1
ATOM 1225 N N . ARG B 1 53 ? 7.690 -34.706 9.369 1.00 29.97 561 ARG B N 1
ATOM 1226 C CA . ARG B 1 53 ? 7.306 -33.296 9.297 1.00 30.25 561 ARG B CA 1
ATOM 1227 C C . ARG B 1 53 ? 8.383 -32.447 8.581 1.00 27.53 561 ARG B C 1
ATOM 1228 O O . ARG B 1 53 ? 8.047 -31.658 7.681 1.00 26.02 561 ARG B O 1
ATOM 1236 N N . LEU B 1 54 ? 9.660 -32.606 8.961 1.00 23.28 562 LEU B N 1
ATOM 1237 C CA . LEU B 1 54 ? 10.700 -31.862 8.273 1.00 23.15 562 LEU B CA 1
ATOM 1238 C C . LEU B 1 54 ? 10.742 -32.236 6.796 1.00 24.31 562 LEU B C 1
ATOM 1239 O O . LEU B 1 54 ? 10.853 -31.356 5.955 1.00 23.74 562 LEU B O 1
ATOM 1244 N N . ALA B 1 55 ? 10.687 -33.531 6.485 1.00 24.39 563 ALA B N 1
ATOM 1245 C CA . ALA B 1 55 ? 10.661 -33.966 5.070 1.00 25.66 563 ALA B CA 1
ATOM 1246 C C . ALA B 1 55 ? 9.521 -33.344 4.267 1.00 26.33 563 ALA B C 1
ATOM 1247 O O . ALA B 1 55 ? 9.719 -32.927 3.095 1.00 25.30 563 ALA B O 1
ATOM 1249 N N . ASN B 1 56 ? 8.330 -33.287 4.874 1.00 26.77 564 ASN B N 1
ATOM 1250 C CA A ASN B 1 56 ? 7.151 -32.688 4.239 0.80 28.64 564 ASN B CA 1
ATOM 1251 C CA B ASN B 1 56 ? 7.174 -32.701 4.211 0.20 28.16 564 ASN B CA 1
ATOM 1252 C C . ASN B 1 56 ? 7.383 -31.213 3.912 1.00 27.74 564 ASN B C 1
ATOM 1253 O O . ASN B 1 56 ? 7.053 -30.737 2.804 1.00 26.11 564 ASN B O 1
ATOM 1262 N N . GLN B 1 57 ? 7.929 -30.485 4.887 1.00 24.93 565 GLN B N 1
ATOM 1263 C CA . GLN B 1 57 ? 8.171 -29.052 4.775 1.00 23.56 565 GLN B CA 1
ATOM 1264 C C . GLN B 1 57 ? 9.289 -28.768 3.757 1.00 23.70 565 GLN B C 1
ATOM 1265 O O . GLN B 1 57 ? 9.220 -27.778 3.015 1.00 23.88 565 GLN B O 1
ATOM 1271 N N . THR B 1 58 ? 10.304 -29.636 3.733 1.00 21.96 566 THR B N 1
ATOM 1272 C CA . THR B 1 58 ? 11.396 -29.527 2.741 1.00 21.35 566 THR B CA 1
ATOM 1273 C C . THR B 1 58 ? 10.816 -29.729 1.339 1.00 22.61 566 THR B C 1
ATOM 1274 O O . THR B 1 58 ? 10.981 -28.865 0.448 1.00 23.70 566 THR B O 1
ATOM 1278 N N . ALA B 1 59 ? 10.089 -30.823 1.158 1.00 21.62 567 ALA B N 1
ATOM 1279 C CA . ALA B 1 59 ? 9.466 -31.129 -0.132 1.00 22.93 567 ALA B CA 1
ATOM 1280 C C . ALA B 1 59 ? 8.599 -29.970 -0.627 1.00 24.10 567 ALA B C 1
ATOM 1281 O O . ALA B 1 59 ? 8.688 -29.585 -1.788 1.00 23.28 567 ALA B O 1
ATOM 1283 N N . LYS B 1 60 ? 7.759 -29.422 0.247 1.00 24.43 568 LYS B N 1
ATOM 1284 C CA . LYS B 1 60 ? 6.809 -28.383 -0.204 1.00 26.88 568 LYS B CA 1
ATOM 1285 C C . LYS B 1 60 ? 7.590 -27.126 -0.632 1.00 26.23 568 LYS B C 1
ATOM 1286 O O . LYS B 1 60 ? 7.274 -26.519 -1.665 1.00 26.18 568 LYS B O 1
ATOM 1292 N N . SER B 1 61 ? 8.601 -26.751 0.159 1.00 23.54 569 SER B N 1
ATOM 1293 C CA . SER B 1 61 ? 9.496 -25.617 -0.188 1.00 23.24 569 SER B CA 1
ATOM 1294 C C . SER B 1 61 ? 10.231 -25.805 -1.512 1.00 23.47 569 SER B C 1
ATOM 1295 O O . SER B 1 61 ? 10.297 -24.865 -2.310 1.00 22.26 569 SER B O 1
ATOM 1298 N N . LEU B 1 62 ? 10.808 -26.991 -1.726 1.00 22.36 570 LEU B N 1
ATOM 1299 C CA . LEU B 1 62 ? 11.514 -27.294 -2.979 1.00 21.97 570 LEU B CA 1
ATOM 1300 C C . LEU B 1 62 ? 10.548 -27.246 -4.165 1.00 22.36 570 LEU B C 1
ATOM 1301 O O . LEU B 1 62 ? 10.891 -26.773 -5.268 1.00 22.88 570 LEU B O 1
ATOM 1306 N N . GLU B 1 63 ? 9.321 -27.694 -3.935 1.00 23.30 571 GLU B N 1
ATOM 1307 C CA . GLU B 1 63 ? 8.333 -27.621 -4.994 1.00 24.85 571 GLU B CA 1
ATOM 1308 C C . GLU B 1 63 ? 8.084 -26.167 -5.341 1.00 23.56 571 GLU B C 1
ATOM 1309 O O . GLU B 1 63 ? 7.942 -25.827 -6.508 1.00 23.50 571 GLU B O 1
ATOM 1315 N N . LEU B 1 64 ? 7.973 -25.304 -4.345 1.00 23.37 572 LEU B N 1
ATOM 1316 C CA . LEU B 1 64 ? 7.748 -23.873 -4.693 1.00 23.43 572 LEU B CA 1
ATOM 1317 C C . LEU B 1 64 ? 8.919 -23.252 -5.429 1.00 22.38 572 LEU B C 1
ATOM 1318 O O . LEU B 1 64 ? 8.740 -22.497 -6.389 1.00 21.36 572 LEU B O 1
ATOM 1323 N N . LEU B 1 65 ? 10.132 -23.577 -4.996 1.00 20.80 573 LEU B N 1
ATOM 1324 C CA . LEU B 1 65 ? 11.312 -23.014 -5.631 1.00 21.32 573 LEU B CA 1
ATOM 1325 C C . LEU B 1 65 ? 11.485 -23.528 -7.042 1.00 21.66 573 LEU B C 1
ATOM 1326 O O . LEU B 1 65 ? 11.908 -22.783 -7.908 1.00 22.03 573 LEU B O 1
ATOM 1331 N N . LEU B 1 66 ? 11.161 -24.795 -7.268 1.00 22.24 574 LEU B N 1
ATOM 1332 C CA . LEU B 1 66 ? 11.130 -25.351 -8.581 1.00 23.17 574 LEU B CA 1
ATOM 1333 C C . LEU B 1 66 ? 10.139 -24.611 -9.517 1.00 23.38 574 LEU B C 1
ATOM 1334 O O . LEU B 1 66 ? 10.498 -24.305 -10.661 1.00 23.50 574 LEU B O 1
ATOM 1339 N N . ARG B 1 67 ? 8.945 -24.286 -9.021 1.00 22.74 575 ARG B N 1
ATOM 1340 C CA . ARG B 1 67 ? 7.991 -23.495 -9.826 1.00 25.82 575 ARG B CA 1
ATOM 1341 C C . ARG B 1 67 ? 8.547 -22.128 -10.186 1.00 24.69 575 ARG B C 1
ATOM 1342 O O . ARG B 1 67 ? 8.515 -21.740 -11.343 1.00 24.65 575 ARG B O 1
ATOM 1350 N N . VAL B 1 68 ? 9.044 -21.405 -9.188 1.00 25.40 576 VAL B N 1
ATOM 1351 C CA . VAL B 1 68 ? 9.689 -20.095 -9.417 1.00 24.16 576 VAL B CA 1
ATOM 1352 C C . VAL B 1 68 ? 10.855 -20.126 -10.384 1.00 24.86 576 VAL B C 1
ATOM 1353 O O . VAL B 1 68 ? 10.892 -19.290 -11.330 1.00 24.90 576 VAL B O 1
ATOM 1357 N N . THR B 1 69 ? 11.824 -21.026 -10.178 1.00 23.19 577 THR B N 1
ATOM 1358 C CA . THR B 1 69 ? 12.966 -21.052 -11.063 1.00 22.54 577 THR B CA 1
ATOM 1359 C C . THR B 1 69 ? 12.605 -21.477 -12.492 1.00 22.94 577 THR B C 1
ATOM 1360 O O . THR B 1 69 ? 13.254 -21.035 -13.429 1.00 22.21 577 THR B O 1
ATOM 1364 N N . THR B 1 70 ? 11.604 -22.336 -12.660 1.00 22.72 578 THR B N 1
ATOM 1365 C CA . THR B 1 70 ? 11.168 -22.734 -14.013 1.00 23.09 578 THR B CA 1
ATOM 1366 C C . THR B 1 70 ? 10.505 -21.538 -14.702 1.00 24.49 578 THR B C 1
ATOM 1367 O O . THR B 1 70 ? 10.763 -21.254 -15.872 1.00 24.53 578 THR B O 1
ATOM 1371 N N . GLU B 1 71 ? 9.652 -20.827 -13.979 1.00 24.17 579 GLU B N 1
ATOM 1372 C CA . GLU B 1 71 ? 9.002 -19.654 -14.562 1.00 26.33 579 GLU B CA 1
ATOM 1373 C C . GLU B 1 71 ? 9.990 -18.545 -14.888 1.00 24.88 579 GLU B C 1
ATOM 1374 O O . GLU B 1 71 ? 9.819 -17.830 -15.879 1.00 23.04 579 GLU B O 1
ATOM 1380 N N . GLU B 1 72 ? 10.968 -18.354 -14.013 1.00 23.50 580 GLU B N 1
ATOM 1381 C CA . GLU B 1 72 ? 12.070 -17.403 -14.294 1.00 23.96 580 GLU B CA 1
ATOM 1382 C C . GLU B 1 72 ? 12.883 -17.720 -15.528 1.00 22.82 580 GLU B C 1
ATOM 1383 O O . GLU B 1 72 ? 13.255 -16.832 -16.279 1.00 22.14 580 GLU B O 1
ATOM 1389 N N . ARG B 1 73 ? 13.179 -18.993 -15.730 1.00 23.23 581 ARG B N 1
ATOM 1390 C CA . ARG B 1 73 ? 13.942 -19.403 -16.890 1.00 22.10 581 ARG B CA 1
ATOM 1391 C C . ARG B 1 73 ? 13.149 -19.107 -18.147 1.00 21.41 581 ARG B C 1
ATOM 1392 O O . ARG B 1 73 ? 13.682 -18.565 -19.119 1.00 21.04 581 ARG B O 1
ATOM 1400 N N . THR B 1 74 ? 11.867 -19.463 -18.134 1.00 22.07 582 THR B N 1
ATOM 1401 C CA . THR B 1 74 ? 11.038 -19.215 -19.281 1.00 22.39 582 THR B CA 1
ATOM 1402 C C . THR B 1 74 ? 10.949 -17.724 -19.607 1.00 21.59 582 THR B C 1
ATOM 1403 O O . THR B 1 74 ? 11.035 -17.330 -20.774 1.00 20.82 582 THR B O 1
ATOM 1407 N N . PHE B 1 75 ? 10.776 -16.908 -18.591 1.00 21.03 583 PHE B N 1
ATOM 1408 C CA . PHE B 1 75 ? 10.650 -15.461 -18.777 1.00 21.73 583 PHE B CA 1
ATOM 1409 C C . PHE B 1 75 ? 11.936 -14.814 -19.299 1.00 22.14 583 PHE B C 1
ATOM 1410 O O . PHE B 1 75 ? 11.898 -13.923 -20.131 1.00 23.60 583 PHE B O 1
ATOM 1418 N N . SER B 1 76 ? 13.082 -15.278 -18.830 1.00 21.43 584 SER B N 1
ATOM 1419 C CA . SER B 1 76 ? 14.368 -14.770 -19.363 1.00 22.13 584 SER B CA 1
ATOM 1420 C C . SER B 1 76 ? 14.596 -15.137 -20.804 1.00 20.68 584 SER B C 1
ATOM 1421 O O . SER B 1 76 ? 15.133 -14.327 -21.590 1.00 19.73 584 SER B O 1
ATOM 1424 N N . LEU B 1 77 ? 14.187 -16.355 -21.163 1.00 20.69 585 LEU B N 1
ATOM 1425 C CA . LEU B 1 77 ? 14.330 -16.818 -22.538 1.00 21.00 585 LEU B CA 1
ATOM 1426 C C . LEU B 1 77 ? 13.460 -15.985 -23.476 1.00 21.52 585 LEU B C 1
ATOM 1427 O O . LEU B 1 77 ? 13.896 -15.647 -24.575 1.00 21.44 585 LEU B O 1
ATOM 1432 N N . ILE B 1 78 ? 12.245 -15.636 -23.029 1.00 21.85 586 ILE B N 1
ATOM 1433 C CA . ILE B 1 78 ? 11.365 -14.765 -23.826 1.00 22.04 586 ILE B CA 1
ATOM 1434 C C . ILE B 1 78 ? 11.968 -13.341 -23.901 1.00 22.50 586 ILE B C 1
ATOM 1435 O O . ILE B 1 78 ? 11.983 -12.725 -24.977 1.00 21.70 586 ILE B O 1
ATOM 1440 N N . ASN B 1 79 ? 12.504 -12.846 -22.779 1.00 22.79 587 ASN B N 1
ATOM 1441 C CA . ASN B 1 79 ? 13.279 -11.596 -22.791 1.00 22.25 587 ASN B CA 1
ATOM 1442 C C . ASN B 1 79 ? 14.417 -11.658 -23.824 1.00 21.48 587 ASN B C 1
ATOM 1443 O O . ASN B 1 79 ? 14.593 -10.692 -24.591 1.00 21.85 587 ASN B O 1
ATOM 1448 N N . ARG B 1 80 ? 15.156 -12.787 -23.894 1.00 19.92 588 ARG B N 1
ATOM 1449 C CA . ARG B 1 80 ? 16.195 -12.932 -24.934 1.00 21.08 588 ARG B CA 1
ATOM 1450 C C . ARG B 1 80 ? 15.644 -12.926 -26.362 1.00 22.10 588 ARG B C 1
ATOM 1451 O O . ARG B 1 80 ? 16.294 -12.354 -27.245 1.00 23.93 588 ARG B O 1
ATOM 1459 N N . HIS B 1 81 ? 14.486 -13.555 -26.606 1.00 22.72 589 HIS B N 1
ATOM 1460 C CA A HIS B 1 81 ? 13.907 -13.518 -27.947 0.80 24.80 589 HIS B CA 1
ATOM 1461 C CA B HIS B 1 81 ? 13.858 -13.516 -27.930 0.20 24.15 589 HIS B CA 1
ATOM 1462 C C . HIS B 1 81 ? 13.714 -12.051 -28.370 1.00 24.44 589 HIS B C 1
ATOM 1463 O O . HIS B 1 81 ? 14.058 -11.696 -29.486 1.00 24.84 589 HIS B O 1
ATOM 1476 N N . ALA B 1 82 ? 13.182 -11.215 -27.472 1.00 23.81 590 ALA B N 1
ATOM 1477 C CA . ALA B 1 82 ? 12.932 -9.790 -27.769 1.00 24.97 590 ALA B CA 1
ATOM 1478 C C . ALA B 1 82 ? 14.235 -9.070 -28.056 1.00 23.92 590 ALA B C 1
ATOM 1479 O O . ALA B 1 82 ? 14.343 -8.303 -29.028 1.00 24.36 590 ALA B O 1
ATOM 1481 N N . ILE B 1 83 ? 15.252 -9.366 -27.238 1.00 23.87 591 ILE B N 1
ATOM 1482 C CA . ILE B 1 83 ? 16.564 -8.758 -27.379 1.00 22.19 591 ILE B CA 1
ATOM 1483 C C . ILE B 1 83 ? 17.173 -9.160 -28.739 1.00 24.00 591 ILE B C 1
ATOM 1484 O O . ILE B 1 83 ? 17.695 -8.300 -29.457 1.00 23.93 591 ILE B O 1
ATOM 1489 N N . ASP B 1 84 ? 17.116 -10.448 -29.091 1.00 23.67 592 ASP B N 1
ATOM 1490 C CA . ASP B 1 84 ? 17.611 -10.923 -30.394 1.00 25.37 592 ASP B CA 1
ATOM 1491 C C . ASP B 1 84 ? 16.941 -10.186 -31.537 1.00 26.91 592 ASP B C 1
ATOM 1492 O O . ASP B 1 84 ? 17.600 -9.791 -32.522 1.00 27.04 592 ASP B O 1
ATOM 1497 N N . PHE B 1 85 ? 15.625 -10.034 -31.443 1.00 27.12 593 PHE B N 1
ATOM 1498 C CA . PHE B 1 85 ? 14.899 -9.254 -32.449 1.00 28.83 593 PHE B CA 1
ATOM 1499 C C . PHE B 1 85 ? 15.478 -7.838 -32.555 1.00 29.25 593 PHE B C 1
ATOM 1500 O O . PHE B 1 85 ? 15.804 -7.361 -33.647 1.00 29.05 593 PHE B O 1
ATOM 1508 N N . LEU B 1 86 ? 15.606 -7.176 -31.412 1.00 28.18 594 LEU B N 1
ATOM 1509 C CA . LEU B 1 86 ? 16.097 -5.800 -31.338 1.00 28.16 594 LEU B CA 1
ATOM 1510 C C . LEU B 1 86 ? 17.525 -5.635 -31.848 1.00 29.42 594 LEU B C 1
ATOM 1511 O O . LEU B 1 86 ? 17.858 -4.604 -32.418 1.00 31.80 594 LEU B O 1
ATOM 1516 N N . LEU B 1 87 ? 18.357 -6.660 -31.682 1.00 26.75 595 LEU B N 1
ATOM 1517 C CA . LEU B 1 87 ? 19.748 -6.564 -32.079 1.00 26.90 595 LEU B CA 1
ATOM 1518 C C . LEU B 1 87 ? 19.986 -6.916 -33.550 1.00 29.62 595 LEU B C 1
ATOM 1519 O O . LEU B 1 87 ? 21.119 -6.853 -34.016 1.00 30.12 595 LEU B O 1
ATOM 1524 N N . THR B 1 88 ? 18.915 -7.268 -34.261 1.00 30.52 596 THR B N 1
ATOM 1525 C CA . THR B 1 88 ? 18.995 -7.590 -35.700 1.00 33.70 596 THR B CA 1
ATOM 1526 C C . THR B 1 88 ? 19.663 -6.484 -36.515 1.00 33.37 596 THR B C 1
ATOM 1527 O O . THR B 1 88 ? 20.683 -6.742 -37.153 1.00 33.81 596 THR B O 1
ATOM 1531 N N . ARG B 1 89 ? 19.116 -5.261 -36.454 1.00 34.59 597 ARG B N 1
ATOM 1532 C CA . ARG B 1 89 ? 19.680 -4.098 -37.166 1.00 37.45 597 ARG B CA 1
ATOM 1533 C C . ARG B 1 89 ? 21.135 -3.786 -36.786 1.00 37.63 597 ARG B C 1
ATOM 1534 O O . ARG B 1 89 ? 21.846 -3.115 -37.550 1.00 37.70 597 ARG B O 1
ATOM 1542 N N . TRP B 1 90 ? 21.564 -4.262 -35.614 1.00 32.45 598 TRP B N 1
ATOM 1543 C CA . TRP B 1 90 ? 22.930 -4.069 -35.149 1.00 32.03 598 TRP B CA 1
ATOM 1544 C C . TRP B 1 90 ? 23.878 -5.202 -35.551 1.00 33.09 598 TRP B C 1
ATOM 1545 O O . TRP B 1 90 ? 25.030 -5.242 -35.106 1.00 33.44 598 TRP B O 1
ATOM 1556 N N . GLY B 1 91 ? 23.379 -6.151 -36.336 1.00 33.89 599 GLY B N 1
ATOM 1557 C CA . GLY B 1 91 ? 24.174 -7.295 -36.810 1.00 33.47 599 GLY B CA 1
ATOM 1558 C C . GLY B 1 91 ? 24.049 -8.561 -35.997 1.00 32.84 599 GLY B C 1
ATOM 1559 O O . GLY B 1 91 ? 24.752 -9.530 -36.251 1.00 33.07 599 GLY B O 1
ATOM 1560 N N . GLY B 1 92 ? 23.178 -8.556 -34.987 1.00 31.59 600 GLY B N 1
ATOM 1561 C CA . GLY B 1 92 ? 22.931 -9.752 -34.202 1.00 31.30 600 GLY B CA 1
ATOM 1562 C C . GLY B 1 92 ? 23.543 -9.758 -32.809 1.00 28.81 600 GLY B C 1
ATOM 1563 O O . GLY B 1 92 ? 24.521 -9.079 -32.545 1.00 27.53 600 GLY B O 1
ATOM 1564 N N . THR B 1 93 ? 22.947 -10.544 -31.921 1.00 28.00 601 THR B N 1
ATOM 1565 C CA . THR B 1 93 ? 23.375 -10.685 -30.536 1.00 26.47 601 THR B CA 1
ATOM 1566 C C . THR B 1 93 ? 24.834 -11.103 -30.385 1.00 26.27 601 THR B C 1
ATOM 1567 O O . THR B 1 93 ? 25.561 -10.529 -29.553 1.00 24.97 601 THR B O 1
ATOM 1571 N N . CYS B 1 94 ? 25.283 -12.086 -31.176 1.00 26.02 602 CYS B N 1
ATOM 1572 C CA . CYS B 1 94 ? 26.696 -12.490 -31.079 1.00 28.93 602 CYS B CA 1
ATOM 1573 C C . CYS B 1 94 ? 27.705 -11.398 -31.465 1.00 27.30 602 CYS B C 1
ATOM 1574 O O . CYS B 1 94 ? 28.761 -11.265 -30.819 1.00 27.04 602 CYS B O 1
ATOM 1577 N N . LYS B 1 95 ? 27.390 -10.627 -32.500 1.00 26.75 603 LYS B N 1
ATOM 1578 C CA . LYS B 1 95 ? 28.265 -9.503 -32.911 1.00 27.51 603 LYS B CA 1
ATOM 1579 C C . LYS B 1 95 ? 28.263 -8.360 -31.883 1.00 27.22 603 LYS B C 1
ATOM 1580 O O . LYS B 1 95 ? 29.280 -7.677 -31.681 1.00 28.51 603 LYS B O 1
ATOM 1586 N N . VAL B 1 96 ? 27.120 -8.153 -31.246 1.00 23.90 604 VAL B N 1
ATOM 1587 C CA . VAL B 1 96 ? 26.968 -7.065 -30.271 1.00 23.81 604 VAL B CA 1
ATOM 1588 C C . VAL B 1 96 ? 27.635 -7.400 -28.918 1.00 23.94 604 VAL B C 1
ATOM 1589 O O . VAL B 1 96 ? 28.384 -6.576 -28.399 1.00 24.55 604 VAL B O 1
ATOM 1593 N N . LEU B 1 97 ? 27.420 -8.618 -28.400 1.00 23.26 605 LEU B N 1
ATOM 1594 C CA . LEU B 1 97 ? 27.823 -9.004 -27.030 1.00 24.70 605 LEU B CA 1
ATOM 1595 C C . LEU B 1 97 ? 29.086 -9.853 -26.956 1.00 26.75 605 LEU B C 1
ATOM 1596 O O . LEU B 1 97 ? 29.652 -10.044 -25.861 1.00 26.81 605 LEU B O 1
ATOM 1601 N N . GLY B 1 98 ? 29.538 -10.350 -28.113 1.00 26.36 606 GLY B N 1
ATOM 1602 C CA . GLY B 1 98 ? 30.590 -11.379 -28.123 1.00 27.68 606 GLY B CA 1
ATOM 1603 C C . GLY B 1 98 ? 30.045 -12.750 -27.763 1.00 28.99 606 GLY B C 1
ATOM 1604 O O . GLY B 1 98 ? 28.823 -12.935 -27.687 1.00 26.92 606 GLY B O 1
ATOM 1605 N N . PRO B 1 99 ? 30.948 -13.729 -27.545 1.00 30.88 607 PRO B N 1
ATOM 1606 C CA . PRO B 1 99 ? 30.607 -15.117 -27.207 1.00 31.05 607 PRO B CA 1
ATOM 1607 C C . PRO B 1 99 ? 29.641 -15.345 -26.032 1.00 30.50 607 PRO B C 1
ATOM 1608 O O . PRO B 1 99 ? 29.038 -16.422 -25.991 1.00 30.38 607 PRO B O 1
ATOM 1612 N N . ASP B 1 100 ? 29.557 -14.407 -25.066 1.00 30.16 608 ASP B N 1
ATOM 1613 C CA . ASP B 1 100 ? 28.494 -14.411 -24.014 1.00 31.26 608 ASP B CA 1
ATOM 1614 C C . ASP B 1 100 ? 27.136 -14.748 -24.612 1.00 28.39 608 ASP B C 1
ATOM 1615 O O . ASP B 1 100 ? 26.266 -15.285 -23.906 1.00 26.76 608 ASP B O 1
ATOM 1620 N N . CYS B 1 101 ? 26.943 -14.434 -25.903 1.00 28.06 609 CYS B N 1
ATOM 1621 C CA . CYS B 1 101 ? 25.645 -14.679 -26.579 1.00 29.20 609 CYS B CA 1
ATOM 1622 C C . CYS B 1 101 ? 25.172 -16.138 -26.469 1.00 30.15 609 CYS B C 1
ATOM 1623 O O . CYS B 1 101 ? 23.973 -16.398 -26.485 1.00 30.37 609 CYS B O 1
ATOM 1626 N N . SER B 1 102 ? 26.125 -17.071 -26.365 1.00 29.29 610 SER B N 1
ATOM 1627 C CA . SER B 1 102 ? 25.826 -18.490 -26.435 1.00 29.86 610 SER B CA 1
ATOM 1628 C C . SER B 1 102 ? 25.607 -19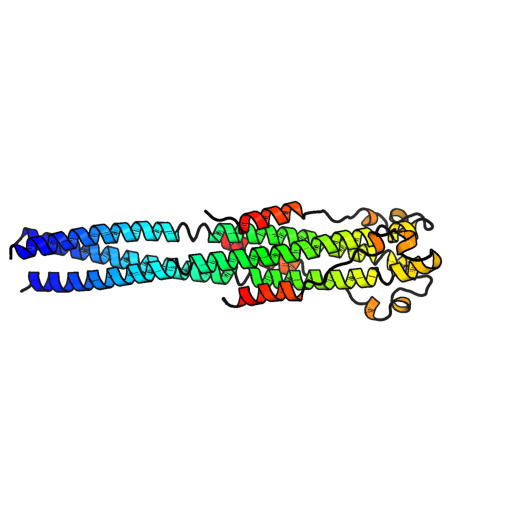.102 -25.052 1.00 27.96 610 SER B C 1
ATOM 1629 O O . SER B 1 102 ? 25.224 -20.267 -24.937 1.00 28.68 610 SER B O 1
ATOM 1632 N N . ILE B 1 103 ? 25.868 -18.330 -24.006 1.00 25.09 611 ILE B N 1
ATOM 1633 C CA . ILE B 1 103 ? 25.597 -18.778 -22.651 1.00 25.62 611 ILE B CA 1
ATOM 1634 C C . ILE B 1 103 ? 24.062 -18.972 -22.490 1.00 27.80 611 ILE B C 1
ATOM 1635 O O . ILE B 1 103 ? 23.278 -18.116 -22.916 1.00 28.73 611 ILE B O 1
ATOM 1640 N N . GLY B 1 104 ? 23.650 -20.131 -21.966 1.00 29.22 612 GLY B N 1
ATOM 1641 C CA . GLY B 1 104 ? 22.222 -20.424 -21.773 1.00 28.75 612 GLY B CA 1
ATOM 1642 C C . GLY B 1 104 ? 21.853 -20.731 -20.330 1.00 28.37 612 GLY B C 1
ATOM 1643 O O . GLY B 1 104 ? 22.650 -20.477 -19.386 1.00 28.85 612 GLY B O 1
ATOM 1644 N N . ILE B 1 105 ? 20.648 -21.286 -20.150 1.00 25.29 613 ILE B N 1
ATOM 1645 C CA . ILE B 1 105 ? 20.175 -21.742 -18.839 1.00 24.38 613 ILE B CA 1
ATOM 1646 C C . ILE B 1 105 ? 19.699 -23.176 -19.038 1.00 25.71 613 ILE B C 1
ATOM 1647 O O . ILE B 1 105 ? 18.678 -23.418 -19.701 1.00 27.03 613 ILE B O 1
ATOM 1652 N N . GLU B 1 106 ? 20.438 -24.114 -18.469 1.00 27.28 614 GLU B N 1
ATOM 1653 C CA . GLU B 1 106 ? 20.076 -25.509 -18.575 1.00 30.00 614 GLU B CA 1
ATOM 1654 C C . GLU B 1 106 ? 18.834 -25.807 -17.745 1.00 29.06 614 GLU B C 1
ATOM 1655 O O . GLU B 1 106 ? 18.712 -25.364 -16.596 1.00 28.04 614 GLU B O 1
ATOM 1661 N N . ASP B 1 107 ? 17.910 -26.549 -18.349 1.00 28.81 615 ASP B N 1
ATOM 1662 C CA . ASP B 1 107 ? 16.657 -26.904 -17.723 1.00 29.53 615 ASP B CA 1
ATOM 1663 C C . ASP B 1 107 ? 16.866 -28.133 -16.844 1.00 30.93 615 ASP B C 1
ATOM 1664 O O . ASP B 1 107 ? 17.134 -29.235 -17.336 1.00 32.08 615 ASP B O 1
ATOM 1669 N N . LEU B 1 108 ? 16.756 -27.932 -15.540 1.00 30.06 616 LEU B N 1
ATOM 1670 C CA . LEU B 1 108 ? 17.059 -28.981 -14.587 1.00 29.85 616 LEU B CA 1
ATOM 1671 C C . LEU B 1 108 ? 15.826 -29.361 -13.808 1.00 27.36 616 LEU B C 1
ATOM 1672 O O . LEU B 1 108 ? 15.944 -29.985 -12.775 1.00 26.24 616 LEU B O 1
ATOM 1677 N N . SER B 1 109 ? 14.658 -28.977 -14.329 1.00 28.01 617 SER B N 1
ATOM 1678 C CA . SER B 1 109 ? 13.368 -29.233 -13.683 1.00 27.93 617 SER B CA 1
ATOM 1679 C C . SER B 1 109 ? 13.129 -30.716 -13.413 1.00 27.76 617 SER B C 1
ATOM 1680 O O . SER B 1 109 ? 12.670 -31.086 -12.326 1.00 27.31 617 SER B O 1
ATOM 1683 N N . ARG B 1 110 ? 13.438 -31.557 -14.393 1.00 29.40 618 ARG B N 1
ATOM 1684 C CA . ARG B 1 110 ? 13.240 -33.006 -14.235 1.00 31.36 618 ARG B CA 1
ATOM 1685 C C . ARG B 1 110 ? 14.110 -33.586 -13.123 1.00 29.94 618 ARG B C 1
ATOM 1686 O O . ARG B 1 110 ? 13.677 -34.448 -12.369 1.00 28.42 618 ARG B O 1
ATOM 1694 N N . ASN B 1 111 ? 15.356 -33.117 -13.044 1.00 30.08 619 ASN B N 1
ATOM 1695 C CA . ASN B 1 111 ? 16.309 -33.538 -12.010 1.00 29.88 619 ASN B CA 1
ATOM 1696 C C . ASN B 1 111 ? 15.912 -33.105 -10.610 1.00 27.94 619 ASN B C 1
ATOM 1697 O O . ASN B 1 111 ? 16.094 -33.859 -9.629 1.00 28.04 619 ASN B O 1
ATOM 1702 N N . ILE B 1 112 ? 15.418 -31.875 -10.499 1.00 25.55 620 ILE B N 1
ATOM 1703 C CA . ILE B 1 112 ? 14.942 -31.387 -9.213 1.00 25.33 620 ILE B CA 1
ATOM 1704 C C . ILE B 1 112 ? 13.644 -32.125 -8.811 1.00 24.70 620 ILE B C 1
ATOM 1705 O O . ILE B 1 112 ? 13.523 -32.559 -7.671 1.00 24.34 620 ILE B O 1
ATOM 1710 N N . SER B 1 113 ? 12.697 -32.287 -9.740 1.00 25.74 621 SER B N 1
ATOM 1711 C CA . SER B 1 113 ? 11.456 -33.055 -9.448 1.00 26.59 621 SER B CA 1
ATOM 1712 C C . SER B 1 113 ? 11.766 -34.465 -9.003 1.00 27.70 621 SER B C 1
ATOM 1713 O O . SER B 1 113 ? 11.026 -35.020 -8.168 1.00 26.38 621 SER B O 1
ATOM 1716 N N . GLU B 1 114 ? 12.832 -35.053 -9.567 1.00 27.90 622 GLU B N 1
ATOM 1717 C CA . GLU B 1 114 ? 13.203 -36.424 -9.187 1.00 29.73 622 GLU B CA 1
ATOM 1718 C C . GLU B 1 114 ? 13.563 -36.523 -7.692 1.00 29.84 622 GLU B C 1
ATOM 1719 O O . GLU B 1 114 ? 13.061 -37.423 -6.996 1.00 28.79 622 GLU B O 1
ATOM 1725 N N . GLN B 1 115 ? 14.410 -35.599 -7.205 1.00 29.18 623 GLN B N 1
ATOM 1726 C CA . GLN B 1 115 ? 14.761 -35.570 -5.766 1.00 29.95 623 GLN B CA 1
ATOM 1727 C C . GLN B 1 115 ? 13.577 -35.271 -4.890 1.00 29.02 623 GLN B C 1
ATOM 1728 O O . GLN B 1 115 ? 13.446 -35.871 -3.816 1.00 28.81 623 GLN B O 1
ATOM 1734 N N . ILE B 1 116 ? 12.717 -34.333 -5.308 1.00 27.64 624 ILE B N 1
ATOM 1735 C CA . ILE B 1 116 ? 11.508 -34.048 -4.523 1.00 27.78 624 ILE B CA 1
ATOM 1736 C C . ILE B 1 116 ? 10.627 -35.310 -4.384 1.00 28.73 624 ILE B C 1
ATOM 1737 O O . ILE B 1 116 ? 10.115 -35.610 -3.290 1.00 26.72 624 ILE B O 1
ATOM 1742 N N . ASP B 1 117 ? 10.467 -36.055 -5.482 1.00 31.55 625 ASP B N 1
ATOM 1743 C CA . ASP B 1 117 ? 9.671 -37.282 -5.458 1.00 35.14 625 ASP B CA 1
ATOM 1744 C C . ASP B 1 117 ? 10.191 -38.300 -4.433 1.00 34.49 625 ASP B C 1
ATOM 1745 O O . ASP B 1 117 ? 9.398 -38.984 -3.772 1.00 34.19 625 ASP B O 1
ATOM 1750 N N . GLN B 1 118 ? 11.514 -38.407 -4.314 1.00 34.63 626 GLN B N 1
ATOM 1751 C CA . GLN B 1 118 ? 12.141 -39.346 -3.376 1.00 37.75 626 GLN B CA 1
ATOM 1752 C C . GLN B 1 118 ? 11.928 -38.882 -1.943 1.00 37.18 626 GLN B C 1
ATOM 1753 O O . GLN B 1 118 ? 11.653 -39.693 -1.058 1.00 40.74 626 GLN B O 1
ATOM 1759 N N . ILE B 1 119 ? 12.029 -37.574 -1.718 1.00 33.59 627 ILE B N 1
ATOM 1760 C CA . ILE B 1 119 ? 11.729 -37.012 -0.408 1.00 34.49 627 ILE B CA 1
ATOM 1761 C C . ILE B 1 119 ? 10.260 -37.327 -0.004 1.00 39.71 627 ILE B C 1
ATOM 1762 O O . ILE B 1 119 ? 9.983 -37.667 1.162 1.00 39.38 627 ILE B O 1
ATOM 1767 N N . LYS B 1 120 ? 9.333 -37.211 -0.958 1.00 39.10 628 LYS B N 1
ATOM 1768 C CA . LYS B 1 120 ? 7.909 -37.357 -0.649 1.00 44.18 628 LYS B CA 1
ATOM 1769 C C . LYS B 1 120 ? 7.500 -38.815 -0.396 1.00 48.15 628 LYS B C 1
ATOM 1770 O O . LYS B 1 120 ? 6.393 -39.072 0.090 1.00 50.76 628 LYS B O 1
ATOM 1776 N N . LYS B 1 121 ? 8.389 -39.758 -0.718 1.00 50.23 629 LYS B N 1
ATOM 1777 C CA . LYS B 1 121 ? 8.188 -41.182 -0.388 1.00 57.57 629 LYS B CA 1
ATOM 1778 C C . LYS B 1 121 ? 7.948 -41.447 1.098 1.00 64.01 629 LYS B C 1
ATOM 1779 O O . LYS B 1 121 ? 7.245 -42.399 1.451 1.00 65.98 629 LYS B O 1
ATOM 1785 N N . ASP B 1 122 ? 8.521 -40.591 1.947 1.00 72.92 630 ASP B N 1
ATOM 1786 C CA . ASP B 1 122 ? 8.339 -40.634 3.404 1.00 83.19 630 ASP B CA 1
ATOM 1787 C C . ASP B 1 122 ? 7.302 -39.602 3.891 1.00 90.56 630 ASP B C 1
ATOM 1788 O O . ASP B 1 122 ? 7.653 -38.622 4.571 1.00 86.73 630 ASP B O 1
ATOM 1793 N N . GLU B 1 123 ? 6.032 -39.832 3.533 1.00 96.38 631 GLU B N 1
ATOM 1794 C CA . GLU B 1 123 ? 4.909 -38.961 3.934 1.00 93.68 631 GLU B CA 1
ATOM 1795 C C . GLU B 1 123 ? 3.796 -39.749 4.616 1.00 94.99 631 GLU B C 1
ATOM 1796 O O . GLU B 1 123 ? 3.012 -39.191 5.383 1.00 94.80 631 GLU B O 1
ATOM 1802 N N . LYS C 1 17 ? 8.709 -73.944 45.199 1.00 61.69 525 LYS C N 1
ATOM 1803 C CA . LYS C 1 17 ? 7.608 -73.039 45.628 1.00 59.88 525 LYS C CA 1
ATOM 1804 C C . LYS C 1 17 ? 7.843 -71.598 45.204 1.00 59.97 525 LYS C C 1
ATOM 1805 O O . LYS C 1 17 ? 8.290 -71.316 44.087 1.00 59.51 525 LYS C O 1
ATOM 1811 N N . GLN C 1 18 ? 7.538 -70.703 46.139 1.00 60.00 526 GLN C N 1
ATOM 1812 C CA . GLN C 1 18 ? 7.489 -69.264 45.945 1.00 59.12 526 GLN C CA 1
ATOM 1813 C C . GLN C 1 18 ? 8.716 -68.700 45.237 1.00 57.05 526 GLN C C 1
ATOM 1814 O O . GLN C 1 18 ? 8.586 -67.929 44.286 1.00 54.60 526 GLN C O 1
ATOM 1820 N N . ILE C 1 19 ? 9.898 -69.092 45.706 1.00 55.51 527 ILE C N 1
ATOM 1821 C CA . ILE C 1 19 ? 11.145 -68.469 45.255 1.00 54.72 527 ILE C CA 1
ATOM 1822 C C . ILE C 1 19 ? 11.617 -68.957 43.878 1.00 52.26 527 ILE C C 1
ATOM 1823 O O . ILE C 1 19 ? 12.095 -68.157 43.059 1.00 49.94 527 ILE C O 1
ATOM 1828 N N . GLU C 1 20 ? 11.470 -70.252 43.609 1.00 49.38 528 GLU C N 1
ATOM 1829 C CA . GLU C 1 20 ? 11.792 -70.768 42.286 1.00 49.60 528 GLU C CA 1
ATOM 1830 C C . GLU C 1 20 ? 10.837 -70.243 41.209 1.00 47.29 528 GLU C C 1
ATOM 1831 O O . GLU C 1 20 ? 11.245 -69.981 40.079 1.00 43.71 528 GLU C O 1
ATOM 1837 N N . ASP C 1 21 ? 9.573 -70.071 41.577 1.00 48.55 529 ASP C N 1
ATOM 1838 C CA . ASP C 1 21 ? 8.572 -69.517 40.670 1.00 49.01 529 ASP C CA 1
ATOM 1839 C C . ASP C 1 21 ? 8.804 -68.037 40.355 1.00 46.36 529 ASP C C 1
ATOM 1840 O O . ASP C 1 21 ? 8.608 -67.601 39.212 1.00 46.98 529 ASP C O 1
ATOM 1845 N N . LYS C 1 22 ? 9.192 -67.259 41.362 1.00 43.95 530 LYS C N 1
ATOM 1846 C CA . LYS C 1 22 ? 9.487 -65.833 41.141 1.00 43.03 530 LYS C CA 1
ATOM 1847 C C . LYS C 1 22 ? 10.695 -65.702 40.191 1.00 40.10 530 LYS C C 1
ATOM 1848 O O . LYS C 1 22 ? 10.669 -64.899 39.265 1.00 38.03 530 LYS C O 1
ATOM 1854 N N . ILE C 1 23 ? 11.725 -66.525 40.402 1.00 39.29 531 ILE C N 1
ATOM 1855 C CA . ILE C 1 23 ? 12.906 -66.507 39.529 1.00 38.18 531 ILE C CA 1
ATOM 1856 C C . ILE C 1 23 ? 12.525 -66.842 38.084 1.00 38.32 531 ILE C C 1
ATOM 1857 O O . ILE C 1 23 ? 12.982 -66.186 37.140 1.00 36.96 531 ILE C O 1
ATOM 1862 N N . GLU C 1 24 ? 11.678 -67.854 37.926 1.00 38.66 532 GLU C N 1
ATOM 1863 C CA . GLU C 1 24 ? 11.151 -68.243 36.622 1.00 41.21 532 GLU C CA 1
ATOM 1864 C C . GLU C 1 24 ? 10.511 -67.060 35.864 1.00 41.32 532 GLU C C 1
ATOM 1865 O O . GLU C 1 24 ? 10.829 -66.801 34.687 1.00 40.11 532 GLU C O 1
ATOM 1871 N N . GLU C 1 25 ? 9.636 -66.328 36.543 1.00 40.93 533 GLU C N 1
ATOM 1872 C CA . GLU C 1 25 ? 8.990 -65.164 35.925 1.00 41.88 533 GLU C CA 1
ATOM 1873 C C . GLU C 1 25 ? 9.991 -64.044 35.618 1.00 38.81 533 GLU C C 1
ATOM 1874 O O . GLU C 1 25 ? 9.891 -63.393 34.585 1.00 38.88 533 GLU C O 1
ATOM 1880 N N . ILE C 1 26 ? 10.966 -63.835 36.499 1.00 36.30 534 ILE C N 1
ATOM 1881 C CA . ILE C 1 26 ? 11.989 -62.803 36.286 1.00 33.62 534 ILE C CA 1
ATOM 1882 C C . ILE C 1 26 ? 12.827 -63.119 35.024 1.00 32.53 534 ILE C C 1
ATOM 1883 O O . ILE C 1 26 ? 13.078 -62.242 34.184 1.00 31.48 534 ILE C O 1
ATOM 1888 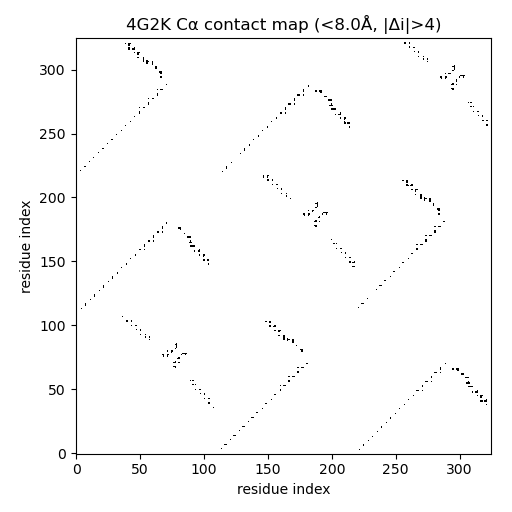N N . LEU C 1 27 ? 13.231 -64.375 34.881 1.00 32.43 535 LEU C N 1
ATOM 1889 C CA . LEU C 1 27 ? 13.983 -64.800 33.716 1.00 32.68 535 LEU C CA 1
ATOM 1890 C C . LEU C 1 27 ? 13.280 -64.536 32.393 1.00 32.90 535 LEU C C 1
ATOM 1891 O O . LEU C 1 27 ? 13.924 -64.121 31.453 1.00 31.58 535 LEU C O 1
ATOM 1896 N N . SER C 1 28 ? 11.975 -64.822 32.306 1.00 33.50 536 SER C N 1
ATOM 1897 C CA . SER C 1 28 ? 11.253 -64.554 31.051 1.00 34.63 536 SER C CA 1
ATOM 1898 C C . SER C 1 28 ? 11.109 -63.050 30.852 1.00 34.15 536 SER C C 1
ATOM 1899 O O . SER C 1 28 ? 11.120 -62.557 29.714 1.00 33.89 536 SER C O 1
ATOM 1902 N N . LYS C 1 29 ? 11.002 -62.311 31.955 1.00 33.86 537 LYS C N 1
ATOM 1903 C CA . LYS C 1 29 ? 10.851 -60.857 31.852 1.00 34.07 537 LYS C CA 1
ATOM 1904 C C . LYS C 1 29 ? 12.138 -60.259 31.312 1.00 31.24 537 LYS C C 1
ATOM 1905 O O . LYS C 1 29 ? 12.102 -59.342 30.534 1.00 30.33 537 LYS C O 1
ATOM 1911 N N . ILE C 1 30 ? 13.274 -60.824 31.708 1.00 30.84 538 ILE C N 1
ATOM 1912 C CA . ILE C 1 30 ? 14.557 -60.352 31.224 1.00 29.37 538 ILE C CA 1
ATOM 1913 C C . ILE C 1 30 ? 14.723 -60.675 29.740 1.00 28.57 538 ILE C C 1
ATOM 1914 O O . ILE C 1 30 ? 15.184 -59.827 28.975 1.00 27.88 538 ILE C O 1
ATOM 1919 N N . TYR C 1 31 ? 14.335 -61.886 29.330 1.00 28.55 539 TYR C N 1
ATOM 1920 C CA . TYR C 1 31 ? 14.343 -62.289 27.916 1.00 29.03 539 TYR C CA 1
ATOM 1921 C C . TYR C 1 31 ? 13.607 -61.271 27.037 1.00 28.46 539 TYR C C 1
ATOM 1922 O O . TYR C 1 31 ? 14.135 -60.775 26.034 1.00 27.89 539 TYR C O 1
ATOM 1931 N N . HIS C 1 32 ? 12.387 -60.955 27.436 1.00 28.54 540 HIS C N 1
ATOM 1932 C CA . HIS C 1 32 ? 11.558 -60.004 26.692 1.00 28.81 540 HIS C CA 1
ATOM 1933 C C . HIS C 1 32 ? 12.165 -58.598 26.663 1.00 26.77 540 HIS C C 1
ATOM 1934 O O . HIS C 1 32 ? 12.105 -57.919 25.637 1.00 26.55 540 HIS C O 1
ATOM 1941 N N . ILE C 1 33 ? 12.779 -58.190 27.770 1.00 26.29 541 ILE C N 1
ATOM 1942 C CA . ILE C 1 33 ? 13.464 -56.873 27.831 1.00 25.69 541 ILE C CA 1
ATOM 1943 C C . ILE C 1 33 ? 14.662 -56.831 26.888 1.00 26.29 541 ILE C C 1
ATOM 1944 O O . ILE C 1 33 ? 14.881 -55.848 26.174 1.00 26.47 541 ILE C O 1
ATO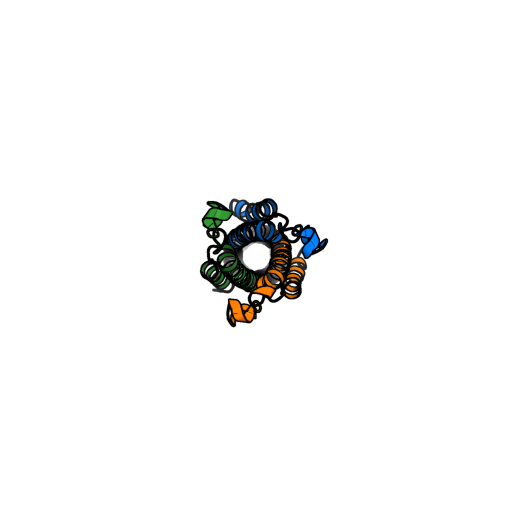M 1949 N N . GLU C 1 34 ? 15.430 -57.917 26.864 1.00 26.93 542 GLU C N 1
ATOM 1950 C CA . GLU C 1 34 ? 16.568 -58.013 25.932 1.00 28.61 542 GLU C CA 1
ATOM 1951 C C . GLU C 1 34 ? 16.094 -57.973 24.484 1.00 29.39 542 GLU C C 1
ATOM 1952 O O . GLU C 1 34 ? 16.708 -57.341 23.645 1.00 29.08 542 GLU C O 1
ATOM 1958 N N . ASN C 1 35 ? 14.989 -58.641 24.187 1.00 30.38 543 ASN C N 1
ATOM 1959 C CA . ASN C 1 35 ? 14.468 -58.577 22.826 1.00 31.96 543 ASN C CA 1
ATOM 1960 C C . ASN C 1 35 ? 14.017 -57.159 22.402 1.00 30.55 543 ASN C C 1
ATOM 1961 O O . ASN C 1 35 ? 14.267 -56.730 21.256 1.00 30.05 543 ASN C O 1
ATOM 1966 N N . GLU C 1 36 ? 13.405 -56.448 23.346 1.00 30.06 544 GLU C N 1
ATOM 1967 C CA . GLU C 1 36 ? 12.920 -55.079 23.122 1.00 30.82 544 GLU C CA 1
ATOM 1968 C C . GLU C 1 36 ? 14.076 -54.132 22.910 1.00 29.24 544 GLU C C 1
ATOM 1969 O O . GLU C 1 36 ? 13.990 -53.227 22.076 1.00 27.96 544 GLU C O 1
ATOM 1975 N N . ILE C 1 37 ? 15.140 -54.315 23.692 1.00 28.91 545 ILE C N 1
ATOM 1976 C CA . ILE C 1 37 ? 16.376 -53.526 23.503 1.00 29.07 545 ILE C CA 1
ATOM 1977 C C . ILE C 1 37 ? 16.960 -53.780 22.097 1.00 29.53 545 ILE C C 1
ATOM 1978 O O . ILE C 1 37 ? 17.308 -52.835 21.365 1.00 29.27 545 ILE C O 1
ATOM 1983 N N . ALA C 1 38 ? 17.014 -55.050 21.695 1.00 30.66 546 ALA C N 1
ATOM 1984 C CA . ALA C 1 38 ? 17.509 -55.391 20.349 1.00 32.48 546 ALA C CA 1
ATOM 1985 C C . ALA C 1 38 ? 16.653 -54.70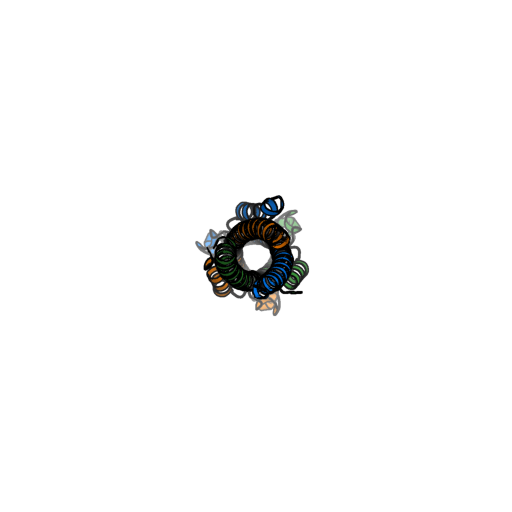3 19.262 1.00 32.39 546 ALA C C 1
ATOM 1986 O O . ALA C 1 38 ? 17.194 -54.166 18.283 1.00 31.73 546 ALA C O 1
ATOM 1988 N N . ARG C 1 39 ? 15.333 -54.709 19.456 1.00 31.00 547 ARG C N 1
ATOM 1989 C CA . ARG C 1 39 ? 14.381 -54.103 18.510 1.00 34.06 547 ARG C CA 1
ATOM 1990 C C . ARG C 1 39 ? 14.513 -52.578 18.457 1.00 31.72 547 ARG C C 1
ATOM 1991 O O . ARG C 1 39 ? 14.412 -51.972 17.397 1.00 31.16 547 ARG C O 1
ATOM 1999 N N . ILE C 1 40 ? 14.757 -51.974 19.610 1.00 29.13 548 ILE C N 1
ATOM 2000 C CA . ILE C 1 40 ? 14.975 -50.526 19.714 1.00 28.82 548 ILE C CA 1
ATOM 2001 C C . ILE C 1 40 ? 16.318 -50.124 19.052 1.00 29.70 548 ILE C C 1
ATOM 2002 O O . ILE C 1 40 ? 16.445 -49.082 18.395 1.00 28.81 548 ILE C O 1
ATOM 2007 N N . LYS C 1 41 ? 17.323 -50.961 19.192 1.00 30.39 549 LYS C N 1
ATOM 2008 C CA . LYS C 1 41 ? 18.587 -50.644 18.546 1.00 32.07 549 LYS C CA 1
ATOM 2009 C C . LYS C 1 41 ? 18.480 -50.680 17.009 1.00 32.88 549 LYS C C 1
ATOM 2010 O O . LYS C 1 41 ? 19.077 -49.833 16.337 1.00 33.62 549 LYS C O 1
ATOM 2016 N N . LYS C 1 42 ? 17.706 -51.626 16.469 1.00 34.60 550 LYS C N 1
ATOM 2017 C CA . LYS C 1 42 ? 17.425 -51.653 15.029 1.00 37.92 550 LYS C CA 1
ATOM 2018 C C . LYS C 1 42 ? 16.637 -50.423 14.611 1.00 35.32 550 LYS C C 1
ATOM 2019 O O . LYS C 1 42 ? 16.981 -49.805 13.608 1.00 36.41 550 LYS C O 1
ATOM 2025 N N . LEU C 1 43 ? 15.617 -50.045 15.382 1.00 33.25 551 LEU C N 1
ATOM 2026 C CA . LEU C 1 43 ? 14.789 -48.873 15.047 1.00 32.45 551 LEU C CA 1
ATOM 2027 C C . LEU C 1 43 ? 15.639 -47.598 14.953 1.00 31.57 551 LEU C C 1
ATOM 2028 O O . LEU C 1 43 ? 15.455 -46.761 14.037 1.00 30.74 551 LEU C O 1
ATOM 2033 N N . ILE C 1 44 ? 16.575 -47.460 15.886 1.00 29.52 552 ILE C N 1
ATOM 2034 C CA . ILE C 1 44 ? 17.470 -46.300 15.913 1.00 29.05 552 ILE C CA 1
ATOM 2035 C C . ILE C 1 44 ? 18.438 -46.349 14.718 1.00 31.46 552 ILE C C 1
ATOM 2036 O O . ILE C 1 44 ? 18.673 -45.326 14.045 1.00 31.28 552 ILE C O 1
ATOM 2041 N N . GLY C 1 45 ? 18.971 -47.536 14.443 1.00 31.45 553 GLY C N 1
ATOM 2042 C CA . GLY C 1 45 ? 19.682 -47.786 13.203 1.00 34.04 553 GLY C CA 1
ATOM 2043 C C . GLY C 1 45 ? 18.978 -47.290 11.944 1.00 33.96 553 GLY C C 1
ATOM 2044 O O . GLY C 1 45 ? 19.587 -46.580 11.134 1.00 35.54 553 GLY C O 1
ATOM 2045 N N . ASN C 1 46 ? 17.719 -47.680 11.770 1.00 33.32 554 ASN C N 1
ATOM 2046 C CA A ASN C 1 46 ? 16.901 -47.279 10.623 0.30 34.26 554 ASN C CA 1
ATOM 2047 C CA B ASN C 1 46 ? 16.950 -47.264 10.597 0.70 35.59 554 ASN C CA 1
ATOM 2048 C C . ASN C 1 46 ? 16.683 -45.767 10.585 1.00 33.41 554 ASN C C 1
ATOM 2049 O O . ASN C 1 46 ? 16.638 -45.148 9.513 1.00 30.11 554 ASN C O 1
ATOM 2058 N N . LEU C 1 47 ? 16.545 -45.166 11.749 1.00 31.65 555 LEU C N 1
ATOM 2059 C CA . LEU C 1 47 ? 16.355 -43.739 11.862 1.00 32.31 555 LEU C CA 1
ATOM 2060 C C . LEU C 1 47 ? 17.582 -42.932 11.467 1.00 29.63 555 LEU C C 1
ATOM 2061 O O . LEU C 1 47 ? 17.475 -41.909 10.871 1.00 28.14 555 LEU C O 1
ATOM 2066 N N . VAL C 1 48 ? 18.740 -43.441 11.801 1.00 29.27 556 VAL C N 1
ATOM 2067 C CA . VAL C 1 48 ? 20.001 -42.823 11.414 1.00 30.30 556 VAL C CA 1
ATOM 2068 C C . VAL C 1 48 ? 20.095 -42.810 9.874 1.00 30.57 556 VAL C C 1
ATOM 2069 O O . VAL C 1 48 ? 20.379 -41.769 9.253 1.00 27.75 556 VAL C O 1
ATOM 2073 N N . SER C 1 49 ? 19.824 -43.962 9.271 1.00 31.13 557 SER C N 1
ATOM 2074 C CA . SER C 1 49 ? 19.865 -44.080 7.823 1.00 34.44 557 SER C CA 1
ATOM 2075 C C . SER C 1 49 ? 18.789 -43.209 7.114 1.00 31.90 557 SER C C 1
ATOM 2076 O O . SER C 1 49 ? 19.086 -42.609 6.095 1.00 32.22 557 SER C O 1
ATOM 2079 N N . ARG C 1 50 ? 17.572 -43.136 7.650 1.00 30.35 558 ARG C N 1
ATOM 2080 C CA . ARG C 1 50 ? 16.521 -42.255 7.110 1.00 30.25 558 ARG C CA 1
ATOM 2081 C C . ARG C 1 50 ? 16.890 -40.746 7.221 1.00 28.06 558 ARG C C 1
ATOM 2082 O O . ARG C 1 50 ? 16.563 -39.931 6.326 1.00 26.71 558 ARG C O 1
ATOM 2090 N N . LEU C 1 51 ? 17.596 -40.380 8.291 1.00 25.84 559 LEU C N 1
ATOM 2091 C CA . LEU C 1 51 ? 17.980 -38.982 8.471 1.00 27.09 559 LEU C CA 1
ATOM 2092 C C . LEU C 1 51 ? 19.074 -38.635 7.478 1.00 27.89 559 LEU C C 1
ATOM 2093 O O . LEU C 1 51 ? 19.065 -37.560 6.872 1.00 26.54 559 LEU C O 1
ATOM 2098 N N . ARG C 1 52 ? 20.020 -39.560 7.321 1.00 28.15 560 ARG C N 1
ATOM 2099 C CA . ARG C 1 52 ? 21.098 -39.406 6.327 1.00 30.45 560 ARG C CA 1
ATOM 2100 C C . ARG C 1 52 ? 20.575 -39.326 4.890 1.00 28.92 560 ARG C C 1
ATOM 2101 O O . ARG C 1 52 ? 21.095 -38.527 4.093 1.00 27.75 560 ARG C O 1
ATOM 2109 N N . ARG C 1 53 ? 19.554 -40.140 4.564 1.00 29.37 561 ARG C N 1
ATOM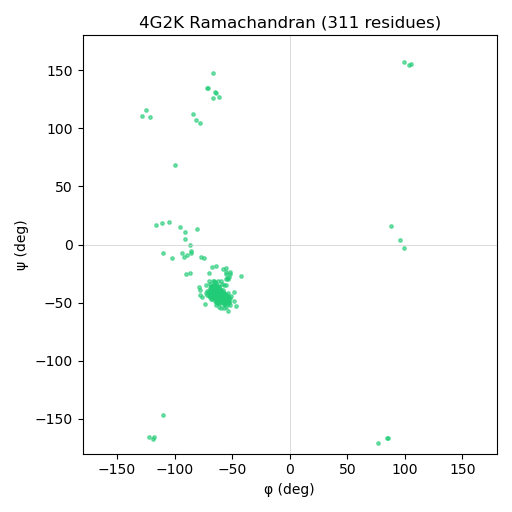 2110 C CA . ARG C 1 53 ? 18.896 -40.097 3.241 1.00 31.61 561 ARG C CA 1
ATOM 2111 C C . ARG C 1 53 ? 18.207 -38.753 2.975 1.00 28.45 561 ARG C C 1
ATOM 2112 O O . ARG C 1 53 ? 18.324 -38.205 1.879 1.00 27.95 561 ARG C O 1
ATOM 2120 N N . LEU C 1 54 ? 17.497 -38.232 3.975 1.00 26.11 562 LEU C N 1
ATOM 2121 C CA . LEU C 1 54 ? 16.885 -36.907 3.887 1.00 24.35 562 LEU C CA 1
ATOM 2122 C C . LEU C 1 54 ? 17.932 -35.814 3.653 1.00 24.27 562 LEU C C 1
ATOM 2123 O O . LEU C 1 54 ? 17.759 -34.959 2.775 1.00 25.24 562 LEU C O 1
ATOM 2128 N N . ALA C 1 55 ? 18.999 -35.822 4.448 1.00 23.08 563 ALA C N 1
ATOM 2129 C CA . ALA C 1 55 ? 20.060 -34.826 4.338 1.00 22.84 563 ALA C CA 1
ATOM 2130 C C . ALA C 1 55 ? 20.686 -34.917 2.943 1.00 23.63 563 ALA C C 1
ATOM 2131 O O . ALA C 1 55 ? 20.880 -33.891 2.278 1.00 22.72 563 ALA C O 1
ATOM 2133 N N . ASN C 1 56 ? 20.965 -36.134 2.482 1.00 24.82 564 ASN C N 1
ATOM 2134 C CA . ASN C 1 56 ? 21.540 -36.307 1.134 1.00 27.10 564 ASN C CA 1
ATOM 2135 C C . ASN C 1 56 ? 20.616 -35.808 -0.006 1.00 26.29 564 ASN C C 1
ATOM 2136 O O . ASN C 1 56 ? 21.100 -35.214 -0.974 1.00 27.74 564 ASN C O 1
ATOM 2141 N N . GLN C 1 57 ? 19.313 -36.071 0.087 1.00 25.06 565 GLN C N 1
ATOM 2142 C CA . GLN C 1 57 ? 18.360 -35.656 -0.954 1.00 26.55 565 GLN C CA 1
ATOM 2143 C C . GLN C 1 57 ? 18.157 -34.141 -0.918 1.00 24.78 565 GLN C C 1
ATOM 2144 O O . GLN C 1 57 ? 18.044 -33.521 -1.954 1.00 24.82 565 GLN C O 1
ATOM 2150 N N . THR C 1 58 ? 18.088 -33.566 0.290 1.00 23.85 566 THR C N 1
ATOM 21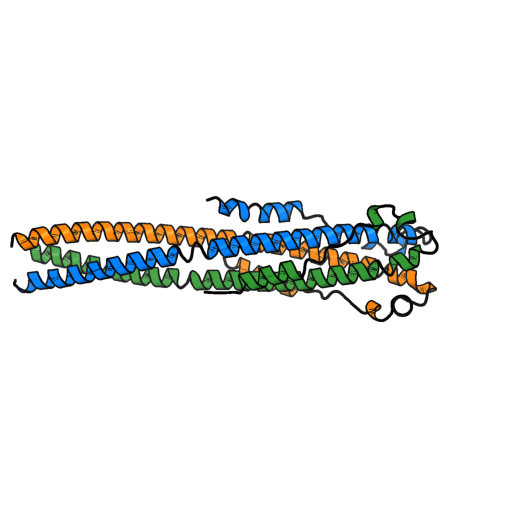51 C CA . THR C 1 58 ? 18.085 -32.112 0.482 1.00 23.21 566 THR C CA 1
ATOM 2152 C C . THR C 1 58 ? 19.296 -31.431 -0.156 1.00 24.34 566 THR C C 1
ATOM 2153 O O . THR C 1 58 ? 19.132 -30.459 -0.871 1.00 24.22 566 THR C O 1
ATOM 2157 N N . ALA C 1 59 ? 20.503 -31.946 0.122 1.00 23.54 567 ALA C N 1
ATOM 2158 C CA . ALA C 1 59 ? 21.749 -31.417 -0.447 1.00 23.84 567 ALA C CA 1
ATOM 2159 C C . ALA C 1 59 ? 21.739 -31.521 -1.975 1.00 23.43 567 ALA C C 1
ATOM 2160 O O . ALA C 1 59 ? 22.115 -30.573 -2.665 1.00 23.80 567 ALA C O 1
ATOM 2162 N N . LYS C 1 60 ? 21.277 -32.649 -2.513 1.00 23.06 568 LYS C N 1
ATOM 2163 C CA . LYS C 1 60 ? 21.256 -32.819 -3.970 1.00 25.50 568 LYS C CA 1
ATOM 2164 C C . LYS C 1 60 ? 20.261 -31.851 -4.642 1.00 24.53 568 LYS C C 1
ATOM 2165 O O . LYS C 1 60 ? 20.521 -31.336 -5.717 1.00 24.98 568 LYS C O 1
ATOM 2171 N N . SER C 1 61 ? 19.135 -31.606 -3.983 1.00 22.74 569 SER C N 1
ATOM 2172 C CA . SER C 1 61 ? 18.115 -30.692 -4.495 1.00 22.03 569 SER C CA 1
ATOM 2173 C C . SER C 1 61 ? 18.620 -29.274 -4.433 1.00 21.54 569 SER C C 1
ATOM 2174 O O . SER C 1 61 ? 18.445 -28.496 -5.358 1.00 21.75 569 SER C O 1
ATOM 2177 N N . LEU C 1 62 ? 19.230 -28.924 -3.312 1.00 20.95 570 LEU C N 1
ATOM 2178 C CA . LEU C 1 62 ? 19.847 -27.619 -3.194 1.00 21.64 570 LEU C CA 1
ATOM 2179 C C . LEU C 1 62 ? 20.965 -27.355 -4.234 1.00 22.85 570 LEU C C 1
ATOM 2180 O O . LEU C 1 62 ? 21.044 -26.237 -4.793 1.00 23.34 570 LEU C O 1
ATOM 2185 N N . GLU C 1 63 ? 21.813 -28.350 -4.485 1.00 24.57 571 GLU C N 1
ATOM 2186 C CA . GLU C 1 63 ? 22.868 -28.250 -5.520 1.00 26.23 571 GLU C CA 1
ATOM 2187 C C . GLU C 1 63 ? 22.313 -27.946 -6.912 1.00 24.80 571 GLU C C 1
ATOM 2188 O O . GLU C 1 63 ? 22.864 -27.123 -7.645 1.00 23.53 571 GLU C O 1
ATOM 2194 N N . LEU C 1 64 ? 21.221 -28.624 -7.271 1.00 22.84 572 LEU C N 1
ATOM 2195 C CA . LEU C 1 64 ? 20.541 -28.363 -8.533 1.00 23.13 572 LEU C CA 1
ATOM 2196 C C . LEU C 1 64 ? 19.935 -26.948 -8.583 1.00 22.56 572 LEU C C 1
ATOM 2197 O O . LEU C 1 64 ? 20.053 -26.238 -9.600 1.00 22.98 572 LEU C O 1
ATOM 2202 N N . LEU C 1 65 ? 19.278 -26.545 -7.501 1.00 21.15 573 LEU C N 1
ATOM 2203 C CA . LEU C 1 65 ? 18.752 -25.183 -7.441 1.00 22.15 573 LEU C CA 1
ATOM 2204 C C . LEU C 1 65 ? 19.830 -24.110 -7.422 1.00 22.09 573 LEU C C 1
ATOM 2205 O O . LEU C 1 65 ? 19.622 -23.045 -8.000 1.00 22.23 573 LEU C O 1
ATOM 2210 N N . LEU C 1 66 ? 20.955 -24.410 -6.772 1.00 21.90 574 LEU C N 1
ATOM 2211 C CA . LEU C 1 66 ? 22.157 -23.557 -6.870 1.00 22.93 574 LEU C CA 1
ATOM 2212 C C . LEU C 1 66 ? 22.577 -23.349 -8.336 1.00 24.27 574 LEU C C 1
ATOM 2213 O O . LEU C 1 66 ? 22.768 -22.198 -8.768 1.00 25.25 574 LEU C O 1
ATOM 2218 N N . ARG C 1 67 ? 22.761 -24.443 -9.077 1.00 24.02 575 ARG C N 1
ATOM 2219 C CA . ARG C 1 67 ? 23.156 -24.363 -10.482 1.00 25.51 575 ARG C CA 1
ATOM 2220 C C . ARG C 1 67 ? 22.150 -23.510 -11.276 1.00 25.45 575 ARG C C 1
ATOM 2221 O O . ARG C 1 67 ? 22.553 -22.593 -12.021 1.00 26.54 575 ARG C O 1
ATOM 2229 N N . VAL C 1 68 ? 20.855 -23.791 -11.113 1.00 24.48 576 VAL C N 1
ATOM 2230 C CA . VAL C 1 68 ? 19.810 -23.091 -11.893 1.00 25.58 576 VAL C CA 1
ATOM 2231 C C . VAL C 1 68 ? 19.789 -21.602 -11.592 1.00 25.14 576 VAL C C 1
ATOM 2232 O O . VAL C 1 68 ? 19.792 -20.756 -12.528 1.00 24.56 576 VAL C O 1
ATOM 2236 N N . THR C 1 69 ? 19.778 -21.251 -10.305 1.00 25.01 577 THR C N 1
ATOM 2237 C CA . THR C 1 69 ? 19.782 -19.820 -9.930 1.00 24.27 577 THR C CA 1
ATOM 2238 C C . THR C 1 69 ? 21.037 -19.076 -10.335 1.00 23.96 577 THR C C 1
ATOM 2239 O O . THR C 1 69 ? 20.950 -17.895 -10.701 1.00 23.57 577 THR C O 1
ATOM 2243 N N . THR C 1 70 ? 22.195 -19.741 -10.254 1.00 22.76 578 THR C N 1
ATOM 2244 C CA . THR C 1 70 ? 23.447 -19.114 -10.651 1.00 23.65 578 THR C CA 1
ATOM 2245 C C . THR C 1 70 ? 23.411 -18.818 -12.165 1.00 23.30 578 THR C C 1
ATOM 2246 O O . THR C 1 70 ? 23.674 -17.684 -12.581 1.00 22.98 578 THR C O 1
ATOM 2250 N N . GLU C 1 71 ? 23.030 -19.818 -12.961 1.00 22.93 579 GLU C N 1
ATOM 2251 C CA . GLU C 1 71 ? 22.886 -19.627 -14.418 1.00 23.16 579 GLU C CA 1
ATOM 2252 C C . GLU C 1 71 ? 21.820 -18.579 -14.774 1.00 21.91 579 GLU C C 1
ATOM 2253 O O . GLU C 1 71 ? 22.002 -17.828 -15.720 1.00 21.31 579 GLU C O 1
ATOM 2259 N N . GLU C 1 72 ? 20.700 -18.581 -14.055 1.00 20.59 580 GLU C N 1
ATOM 2260 C CA . GLU C 1 72 ? 19.658 -17.534 -14.239 1.00 21.58 580 GLU C CA 1
ATOM 2261 C C . GLU C 1 72 ? 20.188 -16.130 -14.016 1.00 20.30 580 GLU C C 1
ATOM 2262 O O . GLU C 1 72 ? 19.927 -15.218 -14.826 1.00 19.77 580 GLU C O 1
ATOM 2268 N N . ARG C 1 73 ? 20.949 -15.952 -12.940 1.00 19.86 581 ARG C N 1
ATOM 2269 C CA . ARG C 1 73 ? 21.555 -14.649 -12.646 1.00 20.27 581 ARG C CA 1
ATOM 2270 C C . ARG C 1 73 ? 22.482 -14.190 -13.778 1.00 21.08 581 ARG C C 1
ATOM 2271 O O . ARG C 1 73 ? 22.364 -13.065 -14.256 1.00 20.91 581 ARG C O 1
ATOM 2279 N N . THR C 1 74 ? 23.447 -15.052 -14.132 1.00 21.56 582 THR C N 1
ATOM 2280 C CA . THR C 1 74 ? 24.385 -14.781 -15.232 1.00 21.96 582 THR C CA 1
ATOM 2281 C C . THR C 1 74 ? 23.653 -14.413 -16.506 1.00 21.90 582 THR C C 1
ATOM 2282 O O . THR C 1 74 ? 23.994 -13.402 -17.162 1.00 22.69 582 THR C O 1
ATOM 2286 N N . PHE C 1 75 ? 22.663 -15.224 -16.886 1.00 21.02 583 PHE C N 1
ATOM 2287 C CA . PHE C 1 75 ? 21.865 -14.962 -18.114 1.00 21.09 583 PHE C CA 1
ATOM 2288 C C . PHE C 1 75 ? 21.091 -13.621 -18.089 1.00 20.58 583 PHE C C 1
ATOM 2289 O O . PHE C 1 75 ? 21.121 -12.873 -19.070 1.00 20.77 583 PHE C O 1
ATOM 2297 N N . SER C 1 76 ? 20.442 -13.320 -16.966 1.00 19.83 584 SER C N 1
ATOM 2298 C CA . SER C 1 76 ? 19.768 -12.061 -16.773 1.00 21.09 584 SER C CA 1
ATOM 2299 C C . SER C 1 76 ? 20.680 -10.849 -16.886 1.00 21.05 584 SER C C 1
ATOM 2300 O O . SER C 1 76 ? 20.260 -9.841 -17.442 1.00 20.63 584 SER C O 1
ATOM 2303 N N . LEU C 1 77 ? 21.885 -10.951 -16.313 1.00 20.70 585 LEU C N 1
ATOM 2304 C CA . LEU C 1 77 ? 22.917 -9.906 -16.410 1.00 21.25 585 LEU C CA 1
ATOM 2305 C C . LEU C 1 77 ? 23.392 -9.694 -17.846 1.00 20.11 585 LEU C C 1
ATOM 2306 O O . LEU C 1 77 ? 23.616 -8.550 -18.240 1.00 18.93 585 LEU C O 1
ATOM 2311 N N . ILE C 1 78 ? 23.531 -10.776 -18.604 1.00 19.67 586 ILE C N 1
ATOM 2312 C CA . ILE C 1 78 ? 23.905 -10.657 -19.998 1.00 20.73 586 ILE C CA 1
ATOM 2313 C C . ILE C 1 78 ? 22.731 -9.968 -20.744 1.00 20.65 586 ILE C C 1
ATOM 2314 O O . ILE C 1 78 ? 22.942 -9.084 -21.591 1.00 21.06 586 ILE C O 1
ATOM 2319 N N . ASN C 1 79 ? 21.489 -10.344 -20.413 1.00 19.77 587 ASN C N 1
ATOM 2320 C CA . ASN C 1 79 ? 20.353 -9.605 -21.001 1.00 19.26 587 ASN C CA 1
ATOM 2321 C C . ASN C 1 79 ? 20.480 -8.114 -20.705 1.00 18.76 587 ASN C C 1
ATOM 2322 O O . ASN C 1 79 ? 20.252 -7.278 -21.603 1.00 18.01 587 ASN C O 1
ATOM 2327 N N . ARG C 1 80 ? 20.838 -7.773 -19.459 1.00 18.89 588 ARG C N 1
ATOM 2328 C CA . ARG C 1 80 ? 20.983 -6.339 -19.121 1.00 19.52 588 ARG C CA 1
ATOM 2329 C C . ARG C 1 80 ? 22.092 -5.632 -19.910 1.00 20.35 588 ARG C C 1
ATOM 2330 O O . ARG C 1 80 ? 21.923 -4.454 -20.281 1.00 20.68 588 ARG C O 1
ATOM 2338 N N . HIS C 1 81 ? 23.206 -6.327 -20.175 1.00 20.57 589 HIS C N 1
ATOM 2339 C CA A HIS C 1 81 ? 24.273 -5.756 -20.997 0.50 20.97 589 HIS C CA 1
ATOM 2340 C CA B HIS C 1 81 ? 24.281 -5.790 -21.049 0.50 21.00 589 HIS C CA 1
ATOM 2341 C C . HIS C 1 81 ? 23.681 -5.363 -22.366 1.00 20.46 589 HIS C C 1
ATOM 2342 O O . HIS C 1 81 ? 23.949 -4.258 -22.871 1.00 20.06 589 HIS C O 1
ATOM 2355 N N . ALA C 1 82 ? 22.857 -6.238 -22.945 1.00 19.47 590 ALA C N 1
ATOM 2356 C CA . ALA C 1 82 ? 22.212 -5.945 -24.241 1.00 18.84 590 ALA C CA 1
ATOM 2357 C C . ALA C 1 82 ? 21.277 -4.753 -24.124 1.00 18.42 590 ALA C C 1
ATOM 2358 O O . ALA C 1 82 ? 21.265 -3.881 -24.956 1.00 18.08 590 ALA C O 1
ATOM 2360 N N . ILE C 1 83 ? 20.484 -4.737 -23.058 1.00 18.77 591 ILE C N 1
ATOM 2361 C CA . ILE C 1 83 ? 19.562 -3.646 -22.804 1.00 18.90 591 ILE C CA 1
ATOM 2362 C C . ILE C 1 83 ? 20.346 -2.336 -22.617 1.00 18.88 591 ILE C C 1
ATOM 2363 O O . ILE C 1 83 ? 19.952 -1.322 -23.163 1.00 19.21 591 ILE C O 1
ATOM 2368 N N . ASP C 1 84 ? 21.471 -2.353 -21.893 1.00 20.07 592 ASP C N 1
ATOM 2369 C CA . ASP C 1 84 ? 22.212 -1.114 -21.665 1.00 20.96 592 ASP C CA 1
ATOM 2370 C C . ASP C 1 84 ? 22.700 -0.572 -22.997 1.00 21.48 592 ASP C C 1
ATOM 2371 O O . ASP C 1 84 ? 22.623 0.645 -23.269 1.00 22.26 592 ASP C O 1
ATOM 2376 N N . PHE C 1 85 ? 23.203 -1.482 -23.831 1.00 20.78 593 PHE C N 1
ATOM 2377 C CA . PHE C 1 85 ? 23.671 -1.133 -25.189 1.00 20.76 593 PHE C CA 1
ATOM 2378 C C . PHE C 1 85 ? 22.578 -0.459 -26.033 1.00 20.69 593 PHE C C 1
ATOM 2379 O O . PHE C 1 85 ? 22.755 0.642 -26.566 1.00 21.14 593 PHE C O 1
ATOM 2387 N N . LEU C 1 86 ? 21.445 -1.128 -26.142 1.00 20.24 594 LEU C N 1
ATOM 2388 C CA . LEU C 1 86 ? 20.264 -0.607 -26.856 1.00 20.45 594 LEU C CA 1
ATOM 2389 C C . LEU C 1 86 ? 19.708 0.717 -26.296 1.00 20.53 594 LEU C C 1
ATOM 2390 O O . LEU C 1 86 ? 19.152 1.515 -27.028 1.00 20.36 594 LEU C O 1
ATOM 2395 N N . LEU C 1 87 ? 19.824 0.946 -24.992 1.00 20.44 595 LEU C N 1
ATOM 2396 C CA . LEU C 1 87 ? 19.240 2.168 -24.428 1.00 21.19 595 LEU C CA 1
ATOM 2397 C C . LEU C 1 87 ? 20.190 3.344 -24.523 1.00 21.22 595 LEU C C 1
ATOM 2398 O O . LEU C 1 87 ? 19.812 4.461 -24.237 1.00 22.33 595 LEU C O 1
ATOM 2403 N N . THR C 1 88 ? 21.414 3.096 -24.935 1.00 20.74 596 THR C N 1
ATOM 2404 C CA . THR C 1 88 ? 22.444 4.165 -24.999 1.00 22.25 596 THR C CA 1
ATOM 2405 C C . THR C 1 88 ? 22.003 5.412 -25.801 1.00 23.23 596 THR C C 1
ATOM 2406 O O . THR C 1 88 ? 22.135 6.551 -25.322 1.00 23.63 596 THR C O 1
ATOM 2410 N N . ARG C 1 89 ? 21.479 5.210 -27.011 1.00 23.56 597 ARG C N 1
ATOM 2411 C CA . ARG C 1 89 ? 21.037 6.325 -27.856 1.00 25.34 597 ARG C CA 1
ATOM 2412 C C . ARG C 1 89 ? 19.812 7.091 -27.324 1.00 26.45 597 ARG C C 1
ATOM 2413 O O . ARG C 1 89 ? 19.577 8.216 -27.741 1.00 27.78 597 ARG C O 1
ATOM 2421 N N . TRP C 1 90 ? 19.042 6.468 -26.425 1.00 25.36 598 TRP C N 1
ATOM 2422 C CA . TRP C 1 90 ? 17.876 7.090 -25.787 1.00 26.17 598 TRP C CA 1
ATOM 2423 C C . TRP C 1 90 ? 18.259 7.796 -24.483 1.00 27.61 598 TRP C C 1
ATOM 2424 O O . TRP C 1 90 ? 17.374 8.178 -23.714 1.00 28.96 598 TRP C O 1
ATOM 2435 N N . GLY C 1 91 ? 19.563 7.947 -24.219 1.00 27.70 599 GLY C N 1
ATOM 2436 C CA . GLY C 1 91 ? 20.002 8.562 -22.964 1.00 28.76 599 GLY C CA 1
ATOM 2437 C C . GLY C 1 91 ? 20.439 7.623 -21.859 1.00 29.37 599 GLY C C 1
ATOM 2438 O O . GLY C 1 91 ? 20.855 8.074 -20.782 1.00 30.60 599 GLY C O 1
ATOM 2439 N N . GLY C 1 92 ? 20.328 6.318 -22.110 1.00 27.93 600 GLY C N 1
ATOM 2440 C CA . GLY C 1 92 ? 20.862 5.298 -21.210 1.00 26.76 600 GLY C CA 1
ATOM 2441 C C . GLY C 1 92 ? 19.800 4.706 -20.305 1.00 26.55 600 GLY C C 1
ATOM 2442 O O . GLY C 1 92 ? 18.747 5.325 -20.038 1.00 26.07 600 GLY C O 1
ATOM 2443 N N . THR C 1 93 ? 20.069 3.505 -19.820 1.00 25.86 601 THR C N 1
ATOM 2444 C CA . THR C 1 93 ? 19.124 2.803 -18.962 1.00 25.72 601 THR C CA 1
ATOM 2445 C C . THR C 1 93 ? 18.598 3.610 -17.774 1.00 26.98 601 THR C C 1
ATOM 2446 O O . THR C 1 93 ? 17.393 3.577 -17.503 1.00 28.75 601 THR C O 1
ATOM 2450 N N . CYS C 1 94 ? 19.469 4.324 -17.064 1.00 28.61 602 CYS C N 1
ATOM 2451 C CA . CYS C 1 94 ? 19.013 5.091 -15.882 1.00 32.31 602 CYS C CA 1
ATOM 2452 C C . CYS C 1 94 ? 18.043 6.235 -16.210 1.00 32.42 602 CYS C C 1
ATOM 2453 O O . CYS C 1 94 ? 17.064 6.459 -15.495 1.00 31.30 602 CYS C O 1
ATOM 2456 N N . LYS C 1 95 ? 18.297 6.926 -17.316 1.00 32.65 603 LYS C N 1
ATOM 2457 C CA . LYS C 1 95 ? 17.396 7.983 -17.782 1.00 34.89 603 LYS C CA 1
ATOM 2458 C C . LYS C 1 95 ? 16.050 7.427 -18.209 1.00 33.74 603 LYS C C 1
ATOM 2459 O O . LYS C 1 95 ? 15.010 7.996 -17.898 1.00 35.40 603 LYS C O 1
ATOM 2465 N N . VAL C 1 96 ? 16.071 6.304 -18.914 1.00 31.73 604 VAL C N 1
ATOM 2466 C CA . VAL C 1 96 ? 14.851 5.722 -19.480 1.00 31.46 604 VAL C CA 1
ATOM 2467 C C . VAL C 1 96 ? 13.997 5.082 -18.373 1.00 32.12 604 VAL C C 1
ATOM 2468 O O . VAL C 1 96 ? 12.803 5.400 -18.239 1.00 31.12 604 VAL C O 1
ATOM 2472 N N . LEU C 1 97 ? 14.617 4.232 -17.551 1.00 31.82 605 LEU C N 1
ATOM 2473 C CA . LEU C 1 97 ? 13.908 3.503 -16.510 1.00 33.27 605 LEU C CA 1
ATOM 2474 C C . LEU C 1 97 ? 13.754 4.215 -15.164 1.00 35.62 605 LEU C C 1
ATOM 2475 O O . LEU C 1 97 ? 12.853 3.882 -14.385 1.00 36.84 605 LEU C O 1
ATOM 2480 N N . GLY C 1 98 ? 14.655 5.150 -14.871 1.00 34.58 606 GLY C N 1
ATOM 2481 C CA . GLY C 1 98 ? 14.729 5.746 -13.542 1.00 35.39 606 GLY C CA 1
ATOM 2482 C C . GLY C 1 98 ? 15.583 4.918 -12.600 1.00 35.35 606 GLY C C 1
ATOM 2483 O O . GLY C 1 98 ? 16.285 3.998 -13.024 1.00 32.82 606 GLY C O 1
ATOM 2484 N N . PRO C 1 99 ? 15.504 5.215 -11.298 1.00 38.39 607 PRO C N 1
ATOM 2485 C CA . PRO C 1 99 ? 16.261 4.558 -10.217 1.00 37.57 607 PRO C CA 1
ATOM 2486 C C . PRO C 1 99 ? 16.205 3.026 -10.138 1.00 35.71 607 PRO C C 1
ATOM 2487 O O . PRO C 1 99 ? 17.136 2.407 -9.593 1.00 36.78 607 PRO C O 1
ATOM 2491 N N . ASP C 1 100 ? 15.161 2.397 -10.678 1.00 34.74 608 ASP C N 1
ATOM 2492 C CA . ASP C 1 100 ? 15.125 0.930 -10.786 1.00 32.99 608 ASP C CA 1
ATOM 2493 C C . ASP C 1 100 ? 16.359 0.401 -11.531 1.00 29.91 608 ASP C C 1
ATOM 2494 O O . ASP C 1 100 ? 16.738 -0.749 -11.327 1.00 28.44 608 ASP C O 1
ATOM 2499 N N . CYS C 1 101 ? 16.980 1.249 -12.365 1.00 28.62 609 CYS C N 1
ATOM 2500 C CA . CYS C 1 101 ? 18.187 0.878 -13.121 1.00 28.63 609 CYS C CA 1
ATOM 2501 C C . CYS C 1 101 ? 19.283 0.310 -12.208 1.00 28.57 609 CYS C C 1
ATOM 2502 O O . CYS C 1 101 ? 20.090 -0.505 -12.644 1.00 28.96 609 CYS C O 1
ATOM 2505 N N . SER C 1 102 ? 19.293 0.726 -10.943 1.00 28.84 610 SER C N 1
ATOM 2506 C CA . SER C 1 102 ? 20.404 0.385 -10.032 1.00 30.83 610 SER C CA 1
ATOM 2507 C C . SER C 1 102 ? 20.178 -0.891 -9.226 1.00 28.88 610 SER C C 1
ATOM 2508 O O . SER C 1 102 ? 21.094 -1.394 -8.556 1.00 28.88 610 SER C O 1
ATOM 2511 N N . ILE C 1 103 ? 18.952 -1.401 -9.277 1.00 27.96 611 ILE C N 1
ATOM 2512 C CA . ILE C 1 103 ? 18.565 -2.650 -8.589 1.00 27.89 611 ILE C CA 1
ATOM 2513 C C . ILE C 1 103 ? 19.296 -3.826 -9.235 1.00 26.95 611 ILE C C 1
ATOM 2514 O O . ILE C 1 103 ? 19.218 -4.011 -10.452 1.00 26.78 611 ILE C O 1
ATOM 2519 N N . GLY C 1 104 ? 20.007 -4.610 -8.419 1.00 26.92 612 GLY C N 1
ATOM 2520 C CA . GLY C 1 104 ? 20.815 -5.719 -8.947 1.00 26.40 612 GLY C CA 1
ATOM 2521 C C . GLY C 1 104 ? 20.392 -7.083 -8.457 1.00 26.78 612 GLY C C 1
ATOM 2522 O O . GLY C 1 104 ? 19.296 -7.232 -7.877 1.00 27.63 612 GLY C O 1
ATOM 2523 N N . ILE C 1 105 ? 21.264 -8.083 -8.661 1.00 26.11 613 ILE C N 1
ATOM 2524 C CA . ILE C 1 105 ? 21.053 -9.408 -8.099 1.00 27.25 613 ILE C CA 1
ATOM 2525 C C . ILE C 1 105 ? 22.281 -9.788 -7.289 1.00 27.85 613 ILE C C 1
ATOM 2526 O O . ILE C 1 105 ? 23.356 -9.932 -7.843 1.00 27.08 613 ILE C O 1
ATOM 2531 N N . GLU C 1 106 ? 22.122 -9.958 -5.985 1.00 29.64 614 GLU C N 1
ATOM 2532 C CA . GLU C 1 106 ? 23.280 -10.237 -5.141 1.00 30.75 614 GLU C CA 1
ATOM 2533 C C . GLU C 1 106 ? 23.727 -11.677 -5.452 1.00 28.94 614 GLU C C 1
ATOM 2534 O O . GLU C 1 106 ? 22.891 -12.568 -5.594 1.00 27.62 614 GLU C O 1
ATOM 2540 N N . ASP C 1 107 ? 25.029 -11.886 -5.629 1.00 26.69 615 ASP C N 1
ATOM 2541 C CA . ASP C 1 107 ? 25.552 -13.254 -5.862 1.00 27.03 615 ASP C CA 1
ATOM 2542 C C . ASP C 1 107 ? 25.699 -14.009 -4.535 1.00 27.05 615 ASP C C 1
ATOM 2543 O O . ASP C 1 107 ? 26.615 -13.731 -3.767 1.00 28.23 615 ASP C O 1
ATOM 2548 N N . LEU C 1 108 ? 24.826 -14.977 -4.282 1.00 24.98 616 LEU C N 1
ATOM 2549 C CA . LEU C 1 108 ? 24.826 -15.671 -2.996 1.00 25.81 616 LEU C CA 1
ATOM 2550 C C . LEU C 1 108 ? 25.282 -17.121 -3.168 1.00 24.99 616 LEU C C 1
ATOM 2551 O O . LEU C 1 108 ? 25.036 -17.965 -2.305 1.00 24.03 616 LEU C O 1
ATOM 2556 N N . SER C 1 109 ? 25.956 -17.410 -4.290 1.00 25.19 617 SER C N 1
ATOM 2557 C CA . SER C 1 109 ? 26.377 -18.787 -4.611 1.00 26.05 617 SER C CA 1
ATOM 2558 C C . SER C 1 109 ? 27.332 -19.396 -3.568 1.00 26.31 617 SER C C 1
ATOM 2559 O O . SER C 1 109 ? 27.271 -20.604 -3.276 1.00 25.32 617 SER C O 1
ATOM 2562 N N . ARG C 1 110 ? 28.245 -18.583 -3.046 1.00 26.12 618 ARG C N 1
ATOM 2563 C CA . ARG C 1 110 ? 29.129 -19.083 -2.002 1.00 28.28 618 ARG C CA 1
ATOM 2564 C C . ARG C 1 110 ? 28.367 -19.376 -0.713 1.00 27.58 618 ARG C C 1
ATOM 2565 O O . ARG C 1 110 ? 28.580 -20.411 -0.075 1.00 27.07 618 ARG C O 1
ATOM 2573 N N . ASN C 1 111 ? 27.445 -18.495 -0.344 1.00 27.71 619 ASN C N 1
ATOM 2574 C CA . ASN C 1 111 ? 26.660 -18.688 0.881 1.00 28.84 619 ASN C CA 1
ATOM 2575 C C . ASN C 1 111 ? 25.923 -20.026 0.789 1.00 26.23 619 ASN C C 1
ATOM 2576 O O . ASN C 1 111 ? 25.879 -20.809 1.739 1.00 26.00 619 ASN C O 1
ATOM 2581 N N . ILE C 1 112 ? 25.346 -20.284 -0.381 1.00 25.14 620 ILE C N 1
ATOM 2582 C CA . ILE C 1 112 ? 24.507 -21.450 -0.586 1.00 24.41 620 ILE C CA 1
ATOM 2583 C C . ILE C 1 112 ? 25.359 -22.713 -0.619 1.00 25.48 620 ILE C C 1
ATOM 2584 O O . ILE C 1 112 ? 25.013 -23.696 0.055 1.00 25.55 620 ILE C O 1
ATOM 2589 N N . SER C 1 113 ? 26.496 -22.651 -1.327 1.00 27.31 621 SER C N 1
ATOM 2590 C CA . SER C 1 113 ? 27.491 -23.751 -1.344 1.00 30.30 621 SER C CA 1
ATOM 2591 C C . SER C 1 113 ? 27.913 -24.184 0.041 1.00 29.69 621 SER C C 1
ATOM 2592 O O . SER C 1 113 ? 27.973 -25.380 0.326 1.00 28.51 621 SER C O 1
ATOM 2595 N N . GLU C 1 114 ? 28.218 -23.200 0.881 1.00 31.01 622 GLU C N 1
ATOM 2596 C CA . GLU C 1 114 ? 28.616 -23.444 2.251 1.00 31.98 622 GLU C CA 1
ATOM 2597 C C . GLU C 1 114 ? 27.534 -24.142 3.042 1.00 30.61 622 GLU C C 1
ATOM 2598 O O . GLU C 1 114 ? 27.829 -25.105 3.762 1.00 30.39 622 GLU C O 1
ATOM 2604 N N . GLN C 1 115 ? 26.272 -23.732 2.882 1.00 31.48 623 GLN C N 1
ATOM 2605 C CA . GLN C 1 115 ? 25.170 -24.440 3.567 1.00 31.06 623 GLN C CA 1
ATOM 2606 C C . GLN C 1 115 ? 25.067 -25.888 3.114 1.00 30.57 623 GLN C C 1
ATOM 2607 O O . GLN C 1 115 ? 24.879 -26.805 3.936 1.00 31.78 623 GLN C O 1
ATOM 2613 N N . ILE C 1 116 ? 25.172 -26.103 1.805 1.00 28.83 624 ILE C N 1
ATOM 2614 C CA . ILE C 1 116 ? 25.145 -27.449 1.239 1.00 26.03 624 ILE C CA 1
ATOM 2615 C C . ILE C 1 116 ? 26.249 -28.330 1.822 1.00 26.38 624 ILE C C 1
ATOM 2616 O O . ILE C 1 116 ? 26.008 -29.499 2.201 1.00 23.98 624 ILE C O 1
ATOM 2621 N N . ASP C 1 117 ? 27.461 -27.762 1.908 1.00 28.25 625 ASP C N 1
ATOM 2622 C CA . ASP C 1 117 ? 28.590 -28.485 2.453 1.00 32.16 625 ASP C CA 1
ATOM 2623 C C . ASP C 1 117 ? 28.281 -28.890 3.903 1.00 30.14 625 ASP C C 1
ATOM 2624 O O . ASP C 1 117 ? 28.615 -30.006 4.310 1.00 30.05 625 ASP C O 1
ATOM 2629 N N . GLN C 1 118 ? 27.620 -28.013 4.665 1.00 28.85 626 GLN C N 1
ATOM 2630 C CA . GLN C 1 118 ? 27.312 -28.326 6.064 1.00 30.16 626 GLN C CA 1
ATOM 2631 C C . GLN C 1 118 ? 26.365 -29.512 6.161 1.00 29.87 626 GLN C C 1
ATOM 2632 O O . GLN C 1 118 ? 26.575 -30.415 6.981 1.00 31.05 626 GLN C O 1
ATOM 2638 N N . ILE C 1 119 ? 25.327 -29.509 5.324 1.00 28.52 627 ILE C N 1
ATOM 2639 C CA . ILE C 1 119 ? 24.330 -30.603 5.299 1.00 29.09 627 ILE C CA 1
ATOM 2640 C C . ILE C 1 119 ? 24.955 -31.968 4.982 1.00 33.62 627 ILE C C 1
ATOM 2641 O O . ILE C 1 119 ? 24.576 -32.984 5.571 1.00 35.36 627 ILE C O 1
ATOM 2646 N N . LYS C 1 120 ? 25.882 -31.974 4.029 1.00 33.04 628 LYS C N 1
ATOM 2647 C CA . LYS C 1 120 ? 26.592 -33.181 3.587 1.00 39.34 628 LYS C CA 1
ATOM 2648 C C . LYS C 1 120 ? 27.515 -33.819 4.646 1.00 43.37 628 LYS C C 1
ATOM 2649 O O . LYS C 1 120 ? 27.691 -35.041 4.652 1.00 42.27 628 LYS C O 1
ATOM 2655 N N . LYS C 1 121 ? 28.094 -33.001 5.527 1.00 46.29 629 LYS C N 1
ATOM 2656 C CA . LYS C 1 121 ? 29.044 -33.476 6.558 1.00 52.61 629 LYS C CA 1
ATOM 2657 C C . LYS C 1 121 ? 28.433 -34.394 7.631 1.00 53.15 629 LYS C C 1
ATOM 2658 O O . LYS C 1 121 ? 27.275 -34.226 8.005 1.00 53.59 629 LYS C O 1
ATOM 2664 N N . ASP C 1 122 ? 29.241 -35.337 8.131 1.00 61.64 630 ASP C N 1
ATOM 2665 C CA . ASP C 1 122 ? 28.859 -36.275 9.222 1.00 66.87 630 ASP C CA 1
ATOM 2666 C C . ASP C 1 122 ? 29.581 -36.006 10.562 1.00 69.61 630 ASP C C 1
ATOM 2667 O O . ASP C 1 122 ? 29.867 -34.852 10.880 1.00 69.17 630 ASP C O 1
ATOM 2672 N N . GLU C 1 123 ? 29.870 -37.070 11.326 1.00 73.54 631 GLU C N 1
ATOM 2673 C CA . GLU C 1 123 ? 30.476 -36.999 12.681 1.00 74.38 631 GLU C CA 1
ATOM 2674 C C . GLU C 1 123 ? 29.670 -36.107 13.626 1.00 78.18 631 GLU C C 1
ATOM 2675 O O . GLU C 1 123 ? 29.657 -36.320 14.841 1.00 82.93 631 GLU C O 1
#